Protein AF-A0A520UVV0-F1 (afdb_monomer)

Sequence (336 aa):
MSSDQIQVLRIGLDDTDHPLSGCTTSTFDKLLSLLNTRIPGISINQRGLVRLWPFAVRRTRGNGALCAKVSIPQNCDAEFRRLCREWFKGVLEEVANHPSSTTPASPVLLVSEKNLPEKWYWEAVTGHVELKSRLAEIQAEGCWMLSGEHQWGAIGASAAMSWEPASSSTWELIAWRNRQMIGRPRKITSEAVRMMEVNNPLTFVNRDPTGRGLIAPRTPCPVLYGIRGATTECVEQAHHWMQSRSDVEQSIRWAVHKTNQLSDDHLGVVSHGTVISRPEETKGAHSNLSVIFQGQRLNLVAFCEGGPVNRLLRRLQIGDRVAWLGLIAPDGAVHL

Radius of gyration: 21.77 Å; Cα contacts (8 Å, |Δi|>4): 704; chains: 1; bounding box: 65×48×58 Å

Structure (mmCIF, N/CA/C/O backbone):
data_AF-A0A520UVV0-F1
#
_entry.id   AF-A0A520UVV0-F1
#
loop_
_atom_site.group_PDB
_atom_site.id
_atom_site.type_symbol
_atom_site.label_atom_id
_atom_site.label_alt_id
_atom_site.label_comp_id
_atom_site.label_asym_id
_atom_site.label_entity_id
_atom_site.label_seq_id
_atom_site.pdbx_PDB_ins_code
_atom_site.Cartn_x
_atom_site.Cartn_y
_atom_site.Cartn_z
_atom_site.occupancy
_atom_site.B_iso_or_equiv
_atom_site.auth_seq_id
_atom_site.auth_comp_id
_atom_site.auth_asym_id
_atom_site.auth_atom_id
_atom_site.pdbx_PDB_model_num
ATOM 1 N N . MET A 1 1 ? -39.074 -2.055 18.543 1.00 44.00 1 MET A N 1
ATOM 2 C CA . MET A 1 1 ? -37.598 -2.045 18.506 1.00 44.00 1 MET A CA 1
ATOM 3 C C . MET A 1 1 ? -37.218 -1.323 17.231 1.00 44.00 1 MET A C 1
ATOM 5 O O . MET A 1 1 ? -37.490 -1.850 16.162 1.00 44.00 1 MET A O 1
ATOM 9 N N . SER A 1 2 ? -36.764 -0.074 17.338 1.00 48.81 2 SER A N 1
ATOM 10 C CA . SER A 1 2 ? -36.256 0.664 16.179 1.00 48.81 2 SER A CA 1
ATOM 11 C C . SER A 1 2 ? -35.050 -0.110 15.661 1.00 48.81 2 SER A C 1
ATOM 13 O O . SER A 1 2 ? -34.130 -0.358 16.434 1.00 48.81 2 SER A O 1
ATOM 15 N N . SER A 1 3 ? -35.071 -0.561 14.409 1.00 58.81 3 SER A N 1
ATOM 16 C CA . SER A 1 3 ? -33.834 -0.967 13.751 1.00 58.81 3 SER A CA 1
ATOM 17 C C . SER A 1 3 ? -32.958 0.280 13.713 1.00 58.81 3 SER A C 1
ATOM 19 O O . SER A 1 3 ? -33.305 1.230 13.008 1.00 58.81 3 SER A O 1
ATOM 21 N N . ASP A 1 4 ? -31.899 0.328 14.518 1.00 72.31 4 ASP A N 1
ATOM 22 C CA . ASP A 1 4 ? -30.947 1.432 14.451 1.00 72.31 4 ASP A CA 1
ATOM 23 C C . ASP A 1 4 ? -30.461 1.531 13.002 1.00 72.31 4 ASP A C 1
ATOM 25 O O . ASP A 1 4 ? -29.942 0.564 12.440 1.00 72.31 4 ASP A O 1
ATOM 29 N N . GLN A 1 5 ? -30.727 2.673 12.361 1.00 89.44 5 GLN A N 1
ATOM 30 C CA . GLN A 1 5 ? -30.313 2.905 10.982 1.00 89.44 5 GLN A CA 1
ATOM 31 C C . GLN A 1 5 ? -28.793 2.750 10.906 1.00 89.44 5 GLN A C 1
ATOM 33 O O . GLN A 1 5 ? -28.065 3.322 11.717 1.00 89.44 5 GLN A O 1
ATOM 38 N N . ILE A 1 6 ? -28.315 1.941 9.961 1.00 95.31 6 ILE A N 1
ATOM 39 C CA . ILE A 1 6 ? -26.885 1.721 9.747 1.00 95.31 6 ILE A CA 1
ATOM 40 C C . ILE A 1 6 ? -26.405 2.660 8.648 1.00 95.31 6 ILE A C 1
ATOM 42 O O . ILE A 1 6 ? -27.001 2.725 7.574 1.00 95.31 6 ILE A O 1
ATOM 46 N N . GLN A 1 7 ? -25.293 3.341 8.909 1.00 95.81 7 GLN A N 1
ATOM 47 C CA . GLN A 1 7 ? -24.578 4.144 7.924 1.00 95.81 7 GLN A CA 1
ATOM 48 C C . GLN A 1 7 ? -23.237 3.498 7.568 1.00 95.81 7 GLN A C 1
ATOM 50 O O . GLN A 1 7 ? -22.600 2.855 8.407 1.00 95.81 7 GLN A O 1
ATOM 55 N N . VAL A 1 8 ? -22.801 3.685 6.320 1.00 97.81 8 VAL A N 1
ATOM 56 C CA . VAL A 1 8 ? -21.514 3.187 5.819 1.00 97.81 8 VAL A CA 1
ATOM 57 C C . VAL A 1 8 ? -20.543 4.350 5.682 1.00 97.81 8 VAL A C 1
ATOM 59 O O . VAL A 1 8 ? -20.789 5.288 4.929 1.00 97.81 8 VAL A O 1
ATOM 62 N N . LEU A 1 9 ? -19.412 4.256 6.374 1.00 98.25 9 LEU A N 1
ATOM 63 C CA . LEU A 1 9 ? -18.333 5.230 6.331 1.00 98.25 9 LEU A CA 1
ATOM 64 C C . LEU A 1 9 ? -17.129 4.647 5.592 1.00 98.25 9 LEU A C 1
ATOM 66 O O . LEU A 1 9 ? -16.679 3.533 5.868 1.00 98.25 9 LEU A O 1
ATOM 70 N N . ARG A 1 10 ? -16.571 5.426 4.670 1.00 98.50 10 ARG A N 1
ATOM 71 C CA . ARG A 1 10 ? -15.232 5.216 4.113 1.00 98.50 10 ARG A CA 1
ATOM 72 C C . ARG A 1 10 ? -14.250 5.976 4.982 1.00 98.50 10 ARG A C 1
ATOM 74 O O . ARG A 1 10 ? -14.507 7.127 5.315 1.00 98.50 10 ARG A O 1
ATOM 81 N N . ILE A 1 11 ? -13.144 5.339 5.334 1.00 98.75 11 ILE A N 1
ATOM 82 C CA . ILE A 1 11 ? -12.060 5.923 6.123 1.00 98.75 11 ILE A CA 1
ATOM 83 C C . ILE A 1 11 ? -10.779 5.785 5.309 1.00 98.75 11 ILE A C 1
ATOM 85 O O . ILE A 1 11 ? -10.513 4.697 4.807 1.00 98.75 11 ILE A O 1
ATOM 89 N N . GLY A 1 12 ? -9.995 6.851 5.191 1.00 98.69 12 GLY A N 1
ATOM 90 C CA . GLY A 1 12 ? -8.679 6.863 4.552 1.00 98.69 12 GLY A CA 1
ATOM 91 C C . GLY A 1 12 ? -7.617 7.374 5.515 1.00 98.69 12 GLY A C 1
ATOM 92 O O . GLY A 1 12 ? -7.870 8.333 6.240 1.00 98.69 12 GLY A O 1
ATOM 93 N N . LEU A 1 13 ? -6.440 6.751 5.527 1.00 98.62 13 LEU A N 1
ATOM 94 C CA . LEU A 1 13 ? -5.292 7.178 6.325 1.00 98.62 13 LEU A CA 1
ATOM 95 C C . LEU A 1 13 ? -4.015 7.081 5.495 1.00 98.62 13 LEU A C 1
ATOM 97 O O . LEU A 1 13 ? -3.743 6.037 4.897 1.00 98.62 13 LEU A O 1
ATOM 101 N N . ASP A 1 14 ? -3.205 8.132 5.528 1.00 97.31 14 ASP A N 1
ATOM 102 C CA . ASP A 1 14 ? -1.878 8.112 4.921 1.00 97.31 14 ASP A CA 1
ATOM 103 C C . ASP A 1 14 ? -0.872 9.006 5.659 1.00 97.31 14 ASP A C 1
ATOM 105 O O . ASP A 1 14 ? -1.251 9.802 6.522 1.00 97.31 14 ASP A O 1
ATOM 109 N N . ASP A 1 15 ? 0.404 8.840 5.301 1.00 93.56 15 ASP A N 1
ATOM 110 C CA . ASP A 1 15 ? 1.554 9.658 5.693 1.00 93.56 15 ASP A CA 1
ATOM 111 C C . ASP A 1 15 ? 1.764 9.731 7.215 1.00 93.56 15 ASP A C 1
ATOM 113 O O . ASP A 1 15 ? 2.012 10.783 7.802 1.00 93.56 15 ASP A O 1
ATOM 117 N N . THR A 1 16 ? 1.611 8.579 7.878 1.00 91.25 16 THR A N 1
ATOM 118 C CA . THR A 1 16 ? 1.831 8.444 9.331 1.00 91.25 16 THR A CA 1
ATOM 119 C C . THR A 1 16 ? 3.193 7.855 9.683 1.00 91.25 16 THR A C 1
ATOM 121 O O . THR A 1 16 ? 3.536 7.783 10.861 1.00 91.25 16 THR A O 1
ATOM 124 N N . ASP A 1 17 ? 3.942 7.356 8.700 1.00 85.75 17 ASP A N 1
ATOM 125 C CA . ASP A 1 17 ? 5.185 6.627 8.913 1.00 85.75 17 ASP A CA 1
ATOM 126 C C . ASP A 1 17 ? 6.425 7.437 8.537 1.00 85.75 17 ASP A C 1
ATOM 128 O O . ASP A 1 17 ? 6.375 8.427 7.819 1.00 85.75 17 ASP A O 1
ATOM 132 N N . HIS A 1 18 ? 7.569 7.002 9.051 1.00 84.62 18 HIS A N 1
ATOM 133 C CA . HIS A 1 18 ? 8.874 7.570 8.762 1.00 84.62 18 HIS A CA 1
ATOM 134 C C . HIS A 1 18 ? 9.833 6.446 8.321 1.00 84.62 18 HIS A C 1
ATOM 136 O O . HIS A 1 18 ? 9.745 5.317 8.814 1.00 84.62 18 HIS A O 1
ATOM 142 N N . PRO A 1 19 ? 10.817 6.695 7.433 1.00 77.75 19 PRO A N 1
ATOM 143 C CA . PRO A 1 19 ? 11.723 5.649 6.942 1.00 77.75 19 PRO A CA 1
ATOM 144 C C . PRO A 1 19 ? 12.491 4.857 8.015 1.00 77.75 19 PRO A C 1
ATOM 146 O O . PRO A 1 19 ? 12.996 3.765 7.716 1.00 77.75 19 PRO A O 1
ATOM 149 N N . LEU A 1 20 ? 12.602 5.413 9.227 1.00 77.00 20 LEU A N 1
ATOM 150 C CA . LEU A 1 20 ? 13.280 4.830 10.391 1.00 77.00 20 LEU A CA 1
ATOM 151 C C . LEU A 1 20 ? 12.333 4.429 11.538 1.00 77.00 20 LEU A C 1
ATOM 153 O O . LEU A 1 20 ? 12.783 3.762 12.466 1.00 77.00 20 LEU A O 1
ATOM 157 N N . SER A 1 21 ? 11.052 4.811 11.508 1.00 73.88 21 SER A N 1
ATOM 158 C CA . SER A 1 21 ? 10.111 4.596 12.619 1.00 73.88 21 SER A CA 1
ATOM 159 C C . SER A 1 21 ? 8.651 4.641 12.159 1.00 73.88 21 SER A C 1
ATOM 161 O O . SER A 1 21 ? 8.319 5.308 11.191 1.00 73.88 21 SER A O 1
ATOM 163 N N . GLY A 1 22 ? 7.758 3.952 12.869 1.00 79.69 22 GLY A N 1
ATOM 164 C CA . GLY A 1 22 ? 6.332 3.932 12.524 1.00 79.69 22 GLY A CA 1
ATOM 165 C C . GLY A 1 22 ? 5.984 2.990 11.365 1.00 79.69 22 GLY A C 1
ATOM 166 O O . GLY A 1 22 ? 6.841 2.299 10.804 1.00 79.69 22 GLY A O 1
ATOM 167 N N . CYS A 1 23 ? 4.684 2.880 11.080 1.00 88.19 23 CYS A N 1
ATOM 168 C CA . CYS A 1 23 ? 4.138 2.160 9.927 1.00 88.19 23 CYS A CA 1
ATOM 169 C C . CYS A 1 23 ? 2.638 2.445 9.782 1.00 88.19 23 CYS A C 1
ATOM 171 O O . CYS A 1 23 ? 1.867 2.092 10.677 1.00 88.19 23 CYS A O 1
ATOM 173 N N . THR A 1 24 ? 2.217 2.969 8.629 1.00 91.75 24 THR A N 1
ATOM 174 C CA . THR A 1 24 ? 0.820 3.358 8.380 1.00 91.75 24 THR A CA 1
ATOM 175 C C . THR A 1 24 ? -0.165 2.206 8.522 1.00 91.75 24 THR A C 1
ATOM 177 O O . THR A 1 24 ? -1.234 2.389 9.097 1.00 91.75 24 THR A O 1
ATOM 180 N N . THR A 1 25 ? 0.217 0.983 8.145 1.00 95.00 25 THR A N 1
ATOM 181 C CA . THR A 1 25 ? -0.650 -0.195 8.330 1.00 95.00 25 THR A CA 1
ATOM 182 C C . THR A 1 25 ? -0.884 -0.517 9.808 1.00 95.00 25 THR A C 1
ATOM 184 O O . THR A 1 25 ? -2.007 -0.821 10.203 1.00 95.00 25 THR A O 1
ATOM 187 N N . SER A 1 26 ? 0.148 -0.392 10.653 1.00 94.94 26 SER A N 1
ATOM 188 C CA . SER A 1 26 ? 0.022 -0.632 12.095 1.00 94.94 26 SER A CA 1
ATOM 189 C C . SER A 1 26 ? -0.776 0.473 12.781 1.00 94.94 26 SER A C 1
ATOM 191 O O . SER A 1 26 ? -1.582 0.191 13.669 1.00 94.94 26 SER A O 1
ATOM 193 N N . THR A 1 27 ? -0.563 1.724 12.361 1.00 96.25 27 THR A N 1
ATOM 194 C CA . THR A 1 27 ? -1.314 2.890 12.831 1.00 96.25 27 THR A CA 1
ATOM 195 C C . THR A 1 27 ? -2.797 2.728 12.500 1.00 96.25 27 THR A C 1
ATOM 197 O O . THR A 1 27 ? -3.630 2.786 13.402 1.00 96.25 27 THR A O 1
ATOM 200 N N . PHE A 1 28 ? -3.132 2.393 11.254 1.00 98.06 28 PHE A N 1
ATOM 201 C CA . PHE A 1 28 ? -4.513 2.161 10.833 1.00 98.06 28 PHE A CA 1
ATOM 202 C C . PHE A 1 28 ? -5.177 1.004 11.589 1.00 98.06 28 PHE A C 1
ATOM 204 O O . PHE A 1 28 ? -6.323 1.112 12.023 1.00 98.06 28 PHE A O 1
ATOM 211 N N . ASP A 1 29 ? -4.436 -0.078 11.837 1.00 97.94 29 ASP A N 1
ATOM 212 C CA . ASP A 1 29 ? -4.928 -1.199 12.635 1.00 97.94 29 ASP A CA 1
ATOM 213 C C . ASP A 1 29 ? -5.250 -0.807 14.086 1.00 97.94 29 ASP A C 1
ATOM 215 O O . ASP A 1 29 ? -6.251 -1.272 14.634 1.00 97.94 29 ASP A O 1
ATOM 219 N N . LYS A 1 30 ? -4.460 0.091 14.702 1.00 97.44 30 LYS A N 1
ATOM 220 C CA . LYS A 1 30 ? -4.767 0.635 16.040 1.00 97.44 30 LYS A CA 1
ATOM 221 C C . LYS A 1 30 ? -6.100 1.399 16.030 1.00 97.44 30 LYS A C 1
ATOM 223 O O . LYS A 1 30 ? -6.885 1.215 16.957 1.00 97.44 30 LYS A O 1
ATOM 228 N N . LEU A 1 31 ? -6.362 2.221 15.004 1.00 98.56 31 LEU A N 1
ATOM 229 C CA . LEU A 1 31 ? -7.633 2.945 14.863 1.00 98.56 31 LEU A CA 1
ATOM 230 C C . LEU A 1 31 ? -8.805 1.974 14.739 1.00 98.56 31 LEU A C 1
ATOM 232 O O . LEU A 1 31 ? -9.757 2.049 15.510 1.00 98.56 31 LEU A O 1
ATOM 236 N N . LEU A 1 32 ? -8.734 1.045 13.786 1.00 98.56 32 LEU A N 1
ATOM 237 C CA . LEU A 1 32 ? -9.832 0.116 13.534 1.00 98.56 32 LEU A CA 1
ATOM 238 C C . LEU A 1 32 ? -10.094 -0.799 14.735 1.00 98.56 32 LEU A C 1
ATOM 240 O O . LEU A 1 32 ? -11.250 -1.038 15.070 1.00 98.56 32 LEU A O 1
ATOM 244 N N . SER A 1 33 ? -9.046 -1.236 15.440 1.00 97.94 33 SER A N 1
ATOM 245 C CA . SER A 1 33 ? -9.186 -2.003 16.686 1.00 97.94 33 SER A CA 1
ATOM 246 C C . SER A 1 33 ? -9.861 -1.190 17.796 1.00 97.94 33 SER A C 1
ATOM 248 O O . SER A 1 33 ? -10.727 -1.710 18.502 1.00 97.94 33 SER A O 1
ATOM 250 N N . LEU A 1 34 ? -9.492 0.090 17.946 1.00 98.44 34 LEU A N 1
ATOM 251 C CA . LEU A 1 34 ? -10.123 1.005 18.901 1.00 98.44 34 LEU A CA 1
ATOM 252 C C . LEU A 1 34 ? -11.615 1.160 18.601 1.00 98.44 34 LEU A C 1
ATOM 254 O O . LEU A 1 34 ? -12.435 0.972 19.497 1.00 98.44 34 LEU A O 1
ATOM 258 N N . LEU A 1 3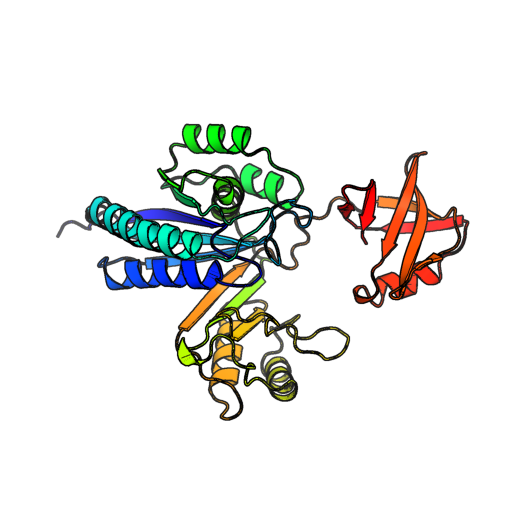5 ? -11.963 1.465 17.349 1.00 98.44 35 LEU A N 1
ATOM 259 C CA . LEU A 1 35 ? -13.351 1.635 16.924 1.00 98.44 35 LEU A CA 1
ATOM 260 C C . LEU A 1 35 ? -14.151 0.344 17.135 1.00 98.44 35 LEU A C 1
ATOM 262 O O . LEU A 1 35 ? -15.207 0.392 17.757 1.00 98.44 35 LEU A O 1
ATOM 266 N N . ASN A 1 36 ? -13.603 -0.808 16.728 1.00 97.75 36 ASN A N 1
ATOM 267 C CA . ASN A 1 36 ? -14.231 -2.121 16.906 1.00 97.75 36 ASN A CA 1
ATOM 268 C C . ASN A 1 36 ? -14.511 -2.468 18.374 1.00 97.75 36 ASN A C 1
ATOM 270 O O . ASN A 1 36 ? -15.505 -3.109 18.691 1.00 97.75 36 ASN A O 1
ATOM 274 N N . THR A 1 37 ? -13.635 -2.033 19.280 1.00 97.75 37 THR A N 1
ATOM 275 C CA . THR A 1 37 ? -13.785 -2.287 20.720 1.00 97.75 37 THR A CA 1
ATOM 276 C C . THR A 1 37 ? -14.788 -1.338 21.377 1.00 97.75 37 THR A C 1
ATOM 278 O O . THR A 1 37 ? -15.419 -1.695 22.369 1.00 97.75 37 THR A O 1
ATOM 281 N N . ARG A 1 38 ? -14.892 -0.098 20.887 1.00 98.06 38 ARG A N 1
ATOM 282 C CA . ARG A 1 38 ? -15.586 0.993 21.589 1.00 98.06 38 ARG A CA 1
ATOM 283 C C . ARG A 1 38 ? -16.949 1.350 21.012 1.00 98.06 38 ARG A C 1
ATOM 285 O O . ARG A 1 38 ? -17.729 1.967 21.729 1.00 98.06 38 ARG A O 1
ATOM 292 N N . ILE A 1 39 ? -17.235 0.975 19.769 1.00 97.25 39 ILE A N 1
ATOM 293 C CA . ILE A 1 39 ? -18.505 1.265 19.101 1.00 97.25 39 ILE A CA 1
ATOM 294 C C . ILE A 1 39 ? -19.316 -0.028 19.002 1.00 97.25 39 ILE A C 1
ATOM 296 O O . ILE A 1 39 ? -18.972 -0.900 18.205 1.00 97.25 39 ILE A O 1
ATOM 300 N N . PRO A 1 40 ? -20.400 -0.184 19.778 1.00 95.50 40 PRO A N 1
ATOM 301 C CA . PRO A 1 40 ? -21.289 -1.329 19.638 1.00 95.50 40 PRO A CA 1
ATOM 302 C C . PRO A 1 40 ? -21.879 -1.403 18.224 1.00 95.50 40 PRO A C 1
ATOM 304 O O . PRO A 1 40 ? -22.303 -0.393 17.669 1.00 95.50 40 PRO A O 1
ATOM 307 N N . GLY A 1 41 ? -21.916 -2.601 17.639 1.00 95.25 41 GLY A N 1
ATOM 308 C CA . GLY A 1 41 ? -22.529 -2.827 16.325 1.00 95.25 41 GLY A CA 1
ATOM 309 C C . GLY A 1 41 ? -21.713 -2.340 15.123 1.00 95.25 41 GLY A C 1
ATOM 310 O O . GLY A 1 41 ? -22.212 -2.409 14.002 1.00 95.25 41 GLY A O 1
ATOM 311 N N . ILE A 1 42 ? -20.473 -1.872 15.317 1.00 97.56 42 ILE A N 1
ATOM 312 C CA . ILE A 1 42 ? -19.573 -1.605 14.192 1.00 97.56 42 ILE A CA 1
ATOM 313 C C . ILE A 1 42 ? -19.202 -2.899 13.462 1.00 97.56 42 ILE A C 1
ATOM 315 O O . ILE A 1 42 ? -18.941 -3.933 14.074 1.00 97.56 42 ILE A O 1
ATOM 319 N N . SER A 1 43 ? -19.124 -2.816 12.139 1.00 97.94 43 SER A N 1
ATOM 320 C CA . SER A 1 43 ? -18.552 -3.851 11.285 1.00 97.94 43 SER A CA 1
ATOM 321 C C . SER A 1 43 ? -17.476 -3.241 10.395 1.00 97.94 43 SER A C 1
ATOM 323 O O . SER A 1 43 ? -17.663 -2.156 9.847 1.00 97.94 43 SER A O 1
ATOM 325 N N . ILE A 1 44 ? -16.340 -3.925 10.252 1.00 97.75 44 ILE A N 1
ATOM 326 C CA . ILE A 1 44 ? -15.302 -3.569 9.280 1.00 97.75 44 ILE A CA 1
ATOM 327 C C . ILE A 1 44 ? -15.557 -4.408 8.031 1.00 97.75 44 ILE A C 1
ATOM 329 O O . ILE A 1 44 ? -15.147 -5.562 7.949 1.00 97.75 44 ILE A O 1
ATOM 333 N N . ASN A 1 45 ? -16.256 -3.825 7.063 1.00 96.50 45 ASN A N 1
ATOM 334 C CA . ASN A 1 45 ? -16.700 -4.511 5.853 1.00 96.50 45 ASN A CA 1
ATOM 335 C C . ASN A 1 45 ? -15.546 -4.773 4.874 1.00 96.50 45 ASN A C 1
ATOM 337 O O . ASN A 1 45 ? -15.568 -5.754 4.139 1.00 96.50 45 ASN A O 1
ATOM 341 N N . GLN A 1 46 ? -14.561 -3.871 4.818 1.00 96.56 46 GLN A N 1
ATOM 342 C CA . GLN A 1 46 ? -13.419 -3.981 3.910 1.00 96.56 46 GLN A CA 1
ATOM 343 C C . GLN A 1 46 ? -12.214 -3.223 4.462 1.00 96.56 46 GLN A C 1
ATOM 345 O O . GLN A 1 46 ? -12.369 -2.148 5.040 1.00 96.56 46 GLN A O 1
ATOM 350 N N . ARG A 1 47 ? -11.013 -3.743 4.193 1.00 98.31 47 ARG A N 1
ATOM 351 C CA . ARG A 1 47 ? -9.729 -3.044 4.332 1.00 98.31 47 ARG A CA 1
ATOM 352 C C . ARG A 1 47 ? -9.019 -2.980 2.985 1.00 98.31 47 ARG A C 1
ATOM 354 O O . ARG A 1 47 ? -8.992 -3.977 2.265 1.00 98.31 47 ARG A O 1
ATOM 361 N N . GLY A 1 48 ? -8.417 -1.838 2.679 1.00 98.19 48 GLY A N 1
ATOM 362 C CA . GLY A 1 48 ? -7.615 -1.614 1.484 1.00 98.19 48 GLY A CA 1
ATOM 363 C C . GLY A 1 48 ? -6.200 -1.151 1.819 1.00 98.19 48 GLY A C 1
ATOM 364 O O . GLY A 1 48 ? -6.007 -0.349 2.734 1.00 98.19 48 GLY A O 1
ATOM 365 N N . LEU A 1 49 ? -5.222 -1.659 1.073 1.00 98.00 49 LEU A N 1
ATOM 366 C CA . LEU A 1 49 ? -3.853 -1.146 1.023 1.00 98.00 49 LEU A CA 1
ATOM 367 C C . LEU A 1 49 ? -3.553 -0.772 -0.428 1.00 98.00 49 LEU A C 1
ATOM 369 O O . LEU A 1 49 ? -3.420 -1.646 -1.283 1.00 98.00 49 LEU A O 1
ATOM 373 N N . VAL A 1 50 ? -3.445 0.525 -0.687 1.00 97.94 50 VAL A N 1
ATOM 374 C CA . VAL A 1 50 ? -3.374 1.085 -2.037 1.00 97.94 50 VAL A CA 1
ATOM 375 C C . VAL A 1 50 ? -1.994 1.676 -2.268 1.00 97.94 50 VAL A C 1
ATOM 377 O O . VAL A 1 50 ? -1.569 2.587 -1.560 1.00 97.94 50 VAL A O 1
ATOM 380 N N . ARG A 1 51 ? -1.274 1.134 -3.248 1.00 96.38 51 ARG A N 1
ATOM 381 C CA . ARG A 1 51 ? 0.014 1.641 -3.721 1.00 96.38 51 ARG A CA 1
ATOM 382 C C . ARG A 1 51 ? -0.223 2.761 -4.722 1.00 96.38 51 ARG A C 1
ATOM 384 O O . ARG A 1 51 ? -1.010 2.601 -5.647 1.00 96.38 51 ARG A O 1
ATOM 391 N N . LEU A 1 52 ? 0.468 3.872 -4.529 1.00 96.00 52 LEU A N 1
ATOM 392 C CA . LEU A 1 52 ? 0.376 5.051 -5.378 1.00 96.00 52 LEU A CA 1
ATOM 393 C C . LEU A 1 52 ? 1.593 5.179 -6.293 1.00 96.00 52 LEU A C 1
ATOM 395 O O . LEU A 1 52 ? 2.504 4.346 -6.257 1.00 96.00 52 LEU A O 1
ATOM 399 N N . TRP A 1 53 ? 1.615 6.243 -7.096 1.00 94.56 53 TRP A N 1
ATOM 400 C CA . TRP A 1 53 ? 2.625 6.477 -8.115 1.00 94.56 53 TRP A CA 1
ATOM 401 C C . TRP A 1 53 ? 4.032 6.356 -7.530 1.00 94.56 53 TRP A C 1
ATOM 403 O O . TRP A 1 53 ? 4.388 7.091 -6.599 1.00 94.56 53 TRP A O 1
ATOM 413 N N . PRO A 1 54 ? 4.865 5.428 -8.027 1.00 89.88 54 PRO A N 1
ATOM 414 C CA . PRO A 1 54 ? 6.090 5.091 -7.335 1.00 89.88 54 PRO A CA 1
ATOM 415 C C . PRO A 1 54 ? 7.059 6.263 -7.305 1.00 89.88 54 PRO A C 1
ATOM 417 O O . PRO A 1 54 ? 7.819 6.327 -6.354 1.00 89.88 54 PRO A O 1
ATOM 420 N N . PHE A 1 55 ? 7.024 7.218 -8.241 1.00 90.56 55 PHE A N 1
ATOM 421 C CA . PHE A 1 55 ? 7.939 8.371 -8.284 1.00 90.56 55 PHE A CA 1
ATOM 422 C C . PHE A 1 55 ? 7.534 9.575 -7.423 1.00 90.56 55 PHE A C 1
ATOM 424 O O . PHE A 1 55 ? 8.179 10.620 -7.508 1.00 90.56 55 PHE A O 1
ATOM 431 N N . ALA A 1 56 ? 6.523 9.449 -6.561 1.00 87.25 56 ALA A N 1
ATOM 432 C CA . ALA A 1 56 ? 6.146 10.532 -5.659 1.00 87.25 56 ALA A CA 1
ATOM 433 C C . ALA A 1 56 ? 7.338 11.018 -4.805 1.00 87.25 56 ALA A C 1
ATOM 435 O O . ALA A 1 56 ? 8.027 10.232 -4.153 1.00 87.25 56 ALA A O 1
ATOM 436 N N . VAL A 1 57 ? 7.556 12.338 -4.788 1.00 81.50 57 VAL A N 1
ATOM 437 C CA . VAL A 1 57 ? 8.720 12.985 -4.150 1.00 81.50 57 VAL A CA 1
ATOM 438 C C . VAL A 1 57 ? 8.760 12.743 -2.639 1.00 81.50 57 VAL A C 1
ATOM 440 O O . VAL A 1 57 ? 9.823 12.500 -2.076 1.00 81.50 57 VAL A O 1
ATOM 443 N N . ARG A 1 58 ? 7.595 12.785 -1.983 1.00 82.94 58 ARG A N 1
ATOM 444 C CA . ARG A 1 58 ? 7.445 12.636 -0.525 1.00 82.94 58 ARG A CA 1
ATOM 445 C C . ARG A 1 58 ? 7.143 11.198 -0.088 1.00 82.94 58 ARG A C 1
ATOM 447 O O . ARG A 1 58 ? 6.637 10.991 1.006 1.00 82.94 58 ARG A O 1
ATOM 454 N N . ARG A 1 59 ? 7.404 10.201 -0.940 1.00 76.94 59 ARG A N 1
ATOM 455 C CA . ARG A 1 59 ? 7.070 8.806 -0.629 1.00 76.94 59 ARG A CA 1
ATOM 456 C C . ARG A 1 59 ? 7.853 8.297 0.583 1.00 76.94 59 ARG A C 1
ATOM 458 O O . ARG A 1 59 ? 9.081 8.402 0.635 1.00 76.94 59 ARG A O 1
ATOM 465 N N . THR A 1 60 ? 7.167 7.614 1.491 1.00 69.56 60 THR A N 1
ATOM 466 C CA . THR A 1 60 ? 7.815 6.631 2.364 1.00 69.56 60 THR A CA 1
ATOM 467 C C . THR A 1 60 ? 8.040 5.326 1.586 1.00 69.56 60 THR A C 1
ATOM 469 O O . THR A 1 60 ? 7.796 5.236 0.374 1.00 69.56 60 THR A O 1
ATOM 472 N N . ARG A 1 61 ? 8.592 4.286 2.225 1.00 68.25 61 ARG A N 1
ATOM 473 C CA . ARG A 1 61 ? 8.927 3.044 1.507 1.00 68.25 61 ARG A CA 1
ATOM 474 C C . ARG A 1 61 ? 7.665 2.387 0.942 1.00 68.25 61 ARG A C 1
ATOM 476 O O . ARG A 1 61 ? 6.856 1.827 1.675 1.00 68.25 61 ARG A O 1
ATOM 483 N N . GLY A 1 62 ? 7.566 2.388 -0.385 1.00 73.75 62 GLY A N 1
ATOM 484 C CA . GLY A 1 62 ? 6.490 1.744 -1.132 1.00 73.75 62 GLY A CA 1
ATOM 485 C C . GLY A 1 62 ? 5.225 2.586 -1.319 1.00 73.75 62 GLY A C 1
ATOM 486 O O . GLY A 1 62 ? 4.242 2.004 -1.758 1.00 73.75 62 GLY A O 1
ATOM 487 N N . ASN A 1 63 ? 5.238 3.886 -0.989 1.00 89.94 63 ASN A N 1
ATOM 488 C CA . ASN A 1 63 ? 4.173 4.862 -1.287 1.00 89.94 63 ASN A CA 1
ATOM 489 C C . ASN A 1 63 ? 2.739 4.304 -1.151 1.00 89.94 63 ASN A C 1
ATOM 491 O O . ASN A 1 63 ? 2.034 4.147 -2.147 1.00 89.94 63 ASN A O 1
ATOM 495 N N . GLY A 1 64 ? 2.366 3.860 0.052 1.00 93.75 64 GLY A N 1
ATOM 496 C CA . GLY A 1 64 ? 1.121 3.126 0.273 1.00 93.75 64 GLY A CA 1
ATOM 497 C C . GLY A 1 64 ? 0.203 3.810 1.276 1.00 93.75 64 GLY A C 1
ATOM 498 O O . GLY A 1 64 ? 0.631 4.056 2.400 1.00 93.75 64 GLY A O 1
ATOM 499 N N . ALA A 1 65 ? -1.057 3.993 0.892 1.00 97.31 65 ALA A N 1
ATOM 500 C CA . ALA A 1 65 ? -2.126 4.538 1.718 1.00 97.31 65 ALA A CA 1
ATOM 501 C C . ALA A 1 65 ? -3.153 3.457 2.090 1.00 97.31 65 ALA A C 1
ATOM 503 O O . ALA A 1 65 ? -3.237 2.399 1.457 1.00 97.31 65 ALA A O 1
ATOM 504 N N . LEU A 1 66 ? -3.921 3.698 3.151 1.00 98.44 66 LEU A N 1
ATOM 505 C CA . LEU A 1 66 ? -4.834 2.718 3.736 1.00 98.44 66 LEU A CA 1
ATOM 506 C C . LEU A 1 66 ? -6.269 3.221 3.663 1.00 98.44 66 LEU A C 1
ATOM 508 O O . LEU A 1 66 ? -6.528 4.406 3.873 1.00 98.44 66 LEU A O 1
ATOM 512 N N . CYS A 1 67 ? -7.211 2.308 3.437 1.00 98.62 67 CYS A N 1
ATOM 513 C CA . CYS A 1 67 ? -8.629 2.614 3.558 1.00 98.62 67 CYS A CA 1
ATOM 514 C C . CYS A 1 67 ? -9.429 1.500 4.233 1.00 98.62 67 CYS A C 1
ATOM 516 O O . CYS A 1 67 ? -9.000 0.347 4.312 1.00 98.62 67 CYS A O 1
ATOM 518 N N . ALA 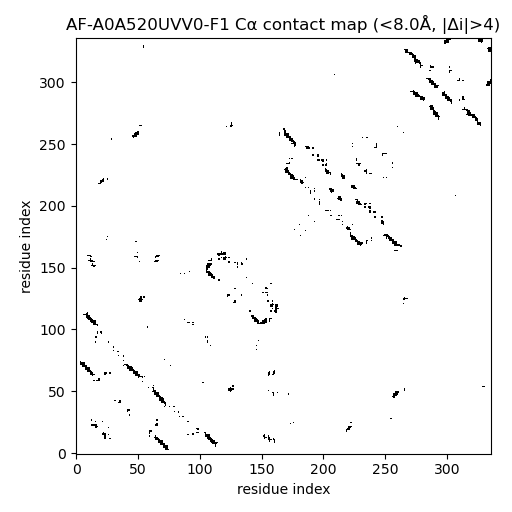A 1 68 ? -10.615 1.845 4.723 1.00 98.62 68 ALA A N 1
ATOM 519 C CA . ALA A 1 68 ? -11.604 0.886 5.185 1.00 98.62 68 ALA A CA 1
ATOM 520 C C . ALA A 1 68 ? -13.021 1.345 4.842 1.00 98.62 68 ALA A C 1
ATOM 522 O O . ALA A 1 68 ? -13.305 2.543 4.834 1.00 98.62 68 ALA A O 1
ATOM 523 N N . LYS A 1 69 ? -13.912 0.380 4.603 1.00 98.38 69 LYS A N 1
ATOM 524 C CA . LYS A 1 69 ? -15.366 0.586 4.600 1.00 98.38 69 LYS A CA 1
ATOM 525 C C . LYS A 1 69 ? -15.888 0.003 5.912 1.00 98.38 69 LYS A C 1
ATOM 527 O O . LYS A 1 69 ? -15.651 -1.175 6.176 1.00 98.38 69 LYS A O 1
ATOM 532 N N . VAL A 1 70 ? -16.538 0.819 6.736 1.00 98.31 70 VAL A N 1
ATOM 533 C CA . VAL A 1 70 ? -17.105 0.400 8.024 1.00 98.31 70 VAL A CA 1
ATOM 534 C C . VAL A 1 70 ? -18.591 0.720 8.082 1.00 98.31 70 VAL A C 1
ATOM 536 O O . VAL A 1 70 ? -19.023 1.752 7.578 1.00 98.31 70 VAL A O 1
ATOM 539 N N . SER A 1 71 ? -19.368 -0.153 8.707 1.00 98.25 71 SER A N 1
ATOM 540 C CA . SER A 1 71 ? -20.786 0.066 8.987 1.00 98.25 71 SER A CA 1
ATOM 541 C C . SER A 1 71 ? -20.946 0.369 10.465 1.00 98.25 71 SER A C 1
ATOM 543 O O . SER A 1 71 ? -20.427 -0.390 11.280 1.00 98.25 71 SER A O 1
ATOM 545 N N . ILE A 1 72 ? -21.638 1.451 10.819 1.00 97.44 72 ILE A N 1
ATOM 546 C CA . ILE A 1 72 ? -21.936 1.793 12.216 1.00 97.44 72 ILE A CA 1
ATOM 547 C C . ILE A 1 72 ? -23.416 2.142 12.392 1.00 97.44 72 ILE A C 1
ATOM 549 O O . ILE A 1 72 ? -24.018 2.695 11.466 1.00 97.44 72 ILE A O 1
ATOM 553 N N . PRO A 1 73 ? -24.003 1.886 13.573 1.00 96.69 73 PRO A N 1
ATOM 554 C CA . PRO A 1 73 ? -25.274 2.491 13.950 1.00 96.69 73 PRO A CA 1
ATOM 555 C C . PRO A 1 73 ? -25.187 4.023 13.878 1.00 96.69 73 PRO A C 1
ATOM 557 O O . PRO A 1 73 ? -24.210 4.625 14.327 1.00 96.69 73 PRO A O 1
ATOM 560 N N . GLN A 1 74 ? -26.193 4.677 13.302 1.00 93.62 74 GLN A N 1
ATOM 561 C CA . GLN A 1 74 ? -26.179 6.122 13.054 1.00 93.62 74 GLN A CA 1
ATOM 562 C C . GLN A 1 74 ? -26.135 6.945 14.353 1.00 93.62 74 GLN A C 1
ATOM 564 O O . GLN A 1 74 ? -25.510 8.003 14.404 1.00 93.62 74 GLN A O 1
ATOM 569 N N . ASN A 1 75 ? -26.709 6.426 15.442 1.00 94.94 75 ASN A N 1
ATOM 570 C CA . ASN A 1 75 ? -26.598 7.008 16.784 1.00 94.94 75 ASN A CA 1
ATOM 571 C C . ASN A 1 75 ? -25.162 6.983 17.352 1.00 94.94 75 ASN A C 1
ATOM 573 O O . ASN A 1 75 ? -24.885 7.684 18.325 1.00 94.94 75 ASN A O 1
ATOM 577 N N . CYS A 1 76 ? -24.237 6.232 16.747 1.00 96.81 76 CYS A N 1
ATOM 578 C CA . CYS A 1 76 ? -22.829 6.200 17.131 1.00 96.81 76 CYS A CA 1
ATOM 579 C C . CYS A 1 76 ? -21.950 7.224 16.388 1.00 96.81 76 CYS A C 1
ATOM 581 O O . CYS A 1 76 ? -20.758 7.281 16.685 1.00 96.81 76 CYS A O 1
ATOM 583 N N . ASP A 1 77 ? -22.476 8.048 15.466 1.00 95.88 77 ASP A N 1
ATOM 584 C CA . ASP A 1 77 ? -21.666 9.011 14.688 1.00 95.88 77 ASP A CA 1
ATOM 585 C C . ASP A 1 77 ? -20.847 9.964 15.578 1.00 95.88 77 ASP A C 1
ATOM 587 O O . ASP A 1 77 ? -19.641 10.142 15.390 1.00 95.88 77 ASP A O 1
ATOM 591 N N . ALA A 1 78 ? -21.478 10.535 16.607 1.00 97.31 78 ALA A N 1
ATOM 592 C CA . ALA A 1 78 ? -20.810 11.463 17.516 1.00 97.31 78 ALA A CA 1
ATOM 593 C C . ALA A 1 78 ? -19.647 10.795 18.272 1.00 97.31 78 ALA A C 1
ATOM 595 O O . ALA A 1 78 ? -18.565 11.380 18.397 1.00 97.31 78 ALA A O 1
ATOM 596 N N . GLU A 1 79 ? -19.855 9.558 18.731 1.00 98.12 79 GLU A N 1
ATOM 597 C CA . GLU A 1 79 ? -18.843 8.759 19.426 1.00 98.12 79 GLU A CA 1
ATOM 598 C C . GLU A 1 79 ? -17.715 8.340 18.475 1.00 98.12 79 GLU A C 1
ATOM 600 O O . GLU A 1 79 ? -16.541 8.492 18.813 1.00 98.12 79 GLU A O 1
ATOM 605 N N . PHE A 1 80 ? -18.048 7.917 17.251 1.00 98.50 80 PHE A N 1
ATOM 606 C CA . PHE A 1 80 ? -17.081 7.641 16.187 1.00 98.50 80 PHE A CA 1
ATOM 607 C C . PHE A 1 80 ? -16.165 8.844 15.949 1.00 98.50 80 PHE A C 1
ATOM 609 O O . PHE A 1 80 ? -14.939 8.731 16.030 1.00 98.50 80 PHE A O 1
ATOM 616 N N . ARG A 1 81 ? -16.748 10.030 15.737 1.00 98.38 81 ARG A N 1
ATOM 617 C CA . ARG A 1 81 ? -15.980 11.256 15.496 1.00 98.38 81 ARG A CA 1
ATOM 618 C C . ARG A 1 81 ? -15.129 11.650 16.704 1.00 98.38 81 ARG A C 1
ATOM 620 O O . ARG A 1 81 ? -14.013 12.141 16.527 1.00 98.38 81 ARG A O 1
ATOM 627 N N . ARG A 1 82 ? -15.627 11.448 17.928 1.00 98.62 82 ARG A N 1
ATOM 628 C CA . ARG A 1 82 ? -14.871 11.701 19.166 1.00 98.62 82 ARG A CA 1
ATOM 629 C C . ARG A 1 82 ? -13.646 10.788 19.258 1.00 98.62 82 ARG A C 1
ATOM 631 O O . ARG A 1 82 ? -12.538 11.299 19.413 1.00 98.62 82 ARG A O 1
ATOM 638 N N . LEU A 1 83 ? -13.831 9.479 19.081 1.00 98.75 83 LEU A N 1
ATOM 639 C CA . LEU A 1 83 ? -12.755 8.484 19.110 1.00 98.75 83 LEU A CA 1
ATOM 640 C C . LEU A 1 83 ? -11.705 8.747 18.026 1.00 98.75 83 LEU A C 1
ATOM 642 O O . LEU A 1 83 ? -10.512 8.718 18.320 1.00 98.75 83 LEU A O 1
ATOM 646 N N . CYS A 1 84 ? -12.128 9.066 16.798 1.00 98.75 84 CYS A N 1
ATOM 647 C CA . CYS A 1 84 ? -11.212 9.436 15.719 1.00 98.75 84 CYS A CA 1
ATOM 648 C C . CYS A 1 84 ? -10.376 10.673 16.072 1.00 98.75 84 CYS A C 1
ATOM 650 O O . CYS A 1 84 ? -9.167 10.647 15.863 1.00 98.75 84 CYS A O 1
ATOM 652 N N . ARG A 1 85 ? -10.974 11.733 16.642 1.00 98.75 85 ARG A N 1
ATOM 653 C CA . ARG A 1 85 ? -10.232 12.938 17.067 1.00 98.75 85 ARG A CA 1
ATOM 654 C C . ARG A 1 85 ? -9.208 12.646 18.157 1.00 98.75 85 ARG A C 1
ATOM 656 O O . ARG A 1 85 ? -8.064 13.075 18.043 1.00 98.75 85 ARG A O 1
ATOM 663 N N . GLU A 1 86 ? -9.612 11.925 19.200 1.00 98.50 86 GLU A N 1
ATOM 664 C CA . GLU A 1 86 ? -8.731 11.570 20.319 1.00 98.50 86 GLU A CA 1
ATOM 665 C C . GLU A 1 86 ? -7.565 10.698 19.860 1.00 98.50 86 GLU A C 1
AT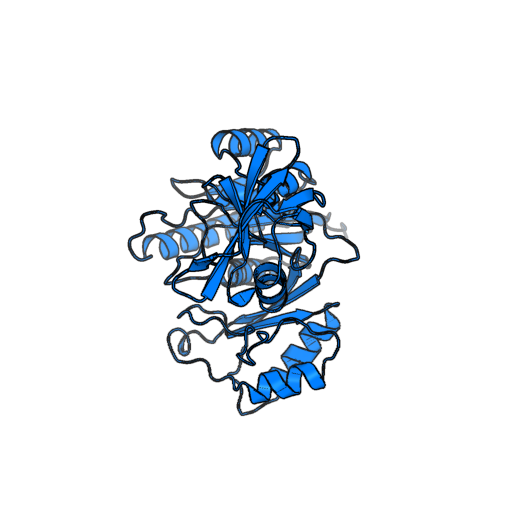OM 667 O O . GLU A 1 86 ? -6.409 10.984 20.169 1.00 98.50 86 GLU A O 1
ATOM 672 N N . TRP A 1 87 ? -7.861 9.672 19.064 1.00 98.62 87 TRP A N 1
ATOM 673 C CA . TRP A 1 87 ? -6.844 8.805 18.488 1.00 98.62 87 TRP A CA 1
ATOM 674 C C . TRP A 1 87 ? -5.887 9.578 17.575 1.00 98.62 87 TRP A C 1
ATOM 676 O O . TRP A 1 87 ? -4.671 9.428 17.689 1.00 98.62 87 TRP A O 1
ATOM 686 N N . PHE A 1 88 ? -6.420 10.441 16.706 1.00 98.44 88 PHE A N 1
ATOM 687 C CA . PHE A 1 88 ? -5.615 11.195 15.751 1.00 98.44 88 PHE A CA 1
ATOM 688 C C . PHE A 1 88 ? -4.692 12.208 16.437 1.00 98.44 88 PHE A C 1
ATOM 690 O O . PHE A 1 88 ? -3.561 12.398 15.996 1.00 98.44 88 PHE A O 1
ATOM 697 N N . LYS A 1 89 ? -5.110 12.793 17.567 1.00 98.00 89 LYS A N 1
ATOM 698 C CA . LYS A 1 89 ? -4.219 13.609 18.403 1.00 98.00 89 LYS A CA 1
ATOM 699 C C . LYS A 1 89 ? -2.990 12.810 18.859 1.00 98.00 89 LYS A C 1
ATOM 701 O O . LYS A 1 89 ? -1.873 13.301 18.733 1.00 98.00 89 LYS A O 1
ATOM 706 N N . GLY A 1 90 ? -3.180 11.565 19.298 1.00 97.38 90 GLY A N 1
ATOM 707 C CA . GLY A 1 90 ? -2.072 10.671 19.650 1.00 97.38 90 GLY A CA 1
ATOM 708 C C . GLY A 1 90 ? -1.163 10.328 18.461 1.00 97.38 90 GLY A C 1
ATOM 709 O O . GLY A 1 90 ? 0.045 10.193 18.632 1.00 97.38 90 GLY A O 1
ATOM 710 N N . VAL A 1 91 ? -1.711 10.240 17.242 1.00 96.81 91 VAL A N 1
ATOM 711 C CA . VAL A 1 91 ? -0.907 10.067 16.016 1.00 96.81 91 VAL A CA 1
ATOM 712 C C . VAL A 1 91 ? -0.036 11.293 15.750 1.00 96.81 91 VAL A C 1
ATOM 714 O O . VAL A 1 91 ? 1.138 11.134 15.428 1.00 96.81 91 VAL A O 1
ATOM 717 N N . LEU A 1 92 ? -0.575 12.505 15.913 1.00 96.25 92 LEU A N 1
ATOM 718 C CA . LEU A 1 92 ? 0.204 13.739 15.769 1.00 96.25 92 LEU A CA 1
ATOM 719 C C . LEU A 1 92 ? 1.335 13.817 16.803 1.00 96.25 92 LEU A C 1
ATOM 721 O O . LEU A 1 92 ? 2.445 14.208 16.456 1.00 96.25 92 LEU A O 1
ATOM 725 N N . GLU A 1 93 ? 1.083 13.393 18.042 1.00 95.12 93 GLU A N 1
ATOM 726 C CA . GLU A 1 93 ? 2.110 13.291 19.086 1.00 95.12 93 GLU A CA 1
ATOM 727 C C . GLU A 1 93 ? 3.187 12.243 18.738 1.00 95.12 93 GLU A C 1
ATOM 729 O O . GLU A 1 93 ? 4.376 12.501 18.920 1.00 95.12 93 GLU A O 1
ATOM 734 N N . GLU A 1 94 ? 2.813 11.076 18.199 1.00 92.31 94 GLU A N 1
ATOM 735 C CA . GLU A 1 94 ? 3.766 10.046 17.743 1.00 92.31 94 GLU A CA 1
ATOM 736 C C . GLU A 1 94 ? 4.638 10.573 16.588 1.00 92.31 94 GLU A C 1
ATOM 738 O O . GLU A 1 94 ? 5.864 10.461 16.637 1.00 92.31 94 GLU A O 1
ATOM 743 N N . VAL A 1 95 ? 4.019 11.221 15.596 1.00 92.12 95 VAL A N 1
ATOM 744 C CA . VAL A 1 95 ? 4.703 11.794 14.427 1.00 92.12 95 VAL A CA 1
ATOM 745 C C . VAL A 1 95 ? 5.618 12.960 14.805 1.00 92.12 95 VAL A C 1
ATOM 747 O O . VAL A 1 95 ? 6.713 13.067 14.258 1.00 92.12 95 VAL A O 1
ATOM 750 N N . ALA A 1 96 ? 5.234 13.801 15.769 1.00 91.25 96 ALA A N 1
ATOM 751 C CA . ALA A 1 96 ? 6.085 14.885 16.265 1.00 91.25 96 ALA A CA 1
ATOM 752 C C . ALA A 1 96 ? 7.391 14.379 16.907 1.00 91.25 96 ALA A C 1
ATOM 754 O O . ALA A 1 96 ? 8.382 15.103 16.944 1.00 91.25 96 ALA A O 1
ATOM 755 N N . ASN A 1 97 ? 7.407 13.128 17.379 1.00 90.62 97 ASN A N 1
ATOM 756 C CA . ASN A 1 97 ? 8.586 12.469 17.943 1.00 90.62 97 ASN A CA 1
ATOM 757 C C . ASN A 1 97 ? 9.409 11.690 16.900 1.00 90.62 97 ASN A C 1
ATOM 759 O O . ASN A 1 97 ? 10.360 10.988 17.261 1.00 90.62 97 ASN A O 1
ATOM 763 N N . HIS A 1 98 ? 9.057 11.764 15.614 1.00 89.31 98 HIS A N 1
ATOM 764 C CA . HIS A 1 98 ? 9.858 11.150 14.563 1.00 89.31 98 HIS A CA 1
ATOM 765 C C . HIS A 1 98 ? 11.228 11.830 14.416 1.00 89.31 98 HIS A C 1
ATOM 767 O O . HIS A 1 98 ? 11.384 13.014 14.720 1.00 89.31 98 HIS A O 1
ATOM 773 N N . PRO A 1 99 ? 12.241 11.098 13.914 1.00 86.88 99 PRO A N 1
ATOM 774 C CA . PRO A 1 99 ? 13.513 11.704 13.547 1.00 86.88 99 PRO A CA 1
ATOM 775 C C . PRO A 1 99 ? 13.331 12.836 12.527 1.00 86.88 99 PRO A C 1
ATOM 777 O O . PRO A 1 99 ? 12.410 12.809 11.710 1.00 86.88 99 PRO A O 1
ATOM 780 N N . SER A 1 100 ? 14.253 13.802 12.541 1.00 86.25 100 SER A N 1
ATOM 781 C CA . SER A 1 100 ? 14.276 14.881 11.549 1.00 86.25 100 SER A CA 1
ATOM 782 C C . SER A 1 100 ? 14.376 14.324 10.124 1.00 86.25 100 SER A C 1
ATOM 784 O O . SER A 1 100 ? 15.166 13.415 9.854 1.00 86.25 100 SER A O 1
ATOM 786 N N . SER A 1 101 ? 13.577 14.885 9.215 1.00 85.25 101 SER A N 1
ATOM 787 C CA . SER A 1 101 ? 13.470 14.476 7.814 1.00 85.25 101 SER A CA 1
ATOM 788 C C . SER A 1 101 ? 13.258 15.697 6.924 1.00 85.25 101 SER A C 1
ATOM 790 O O . SER A 1 101 ? 12.580 16.646 7.310 1.00 85.25 101 SER A O 1
ATOM 792 N N . THR A 1 102 ? 13.780 15.648 5.697 1.00 85.62 102 THR A N 1
ATOM 793 C CA . THR A 1 102 ? 13.479 16.638 4.645 1.00 85.62 102 THR A CA 1
ATOM 794 C C . THR A 1 102 ? 12.021 16.579 4.192 1.00 85.62 102 THR A C 1
ATOM 796 O O . THR A 1 102 ? 11.483 17.547 3.663 1.00 85.62 102 THR A O 1
ATOM 799 N N . THR A 1 103 ? 11.376 15.434 4.404 1.00 86.69 103 THR A N 1
ATOM 800 C CA . THR A 1 103 ? 9.964 15.181 4.121 1.00 86.69 103 THR A CA 1
ATOM 801 C C . THR A 1 103 ? 9.338 14.602 5.390 1.00 86.69 103 THR A C 1
ATOM 803 O O . THR A 1 103 ? 9.251 13.383 5.542 1.00 86.69 103 THR A O 1
ATOM 806 N N . PRO A 1 104 ? 9.005 15.450 6.380 1.00 89.75 104 PRO A N 1
ATOM 807 C CA . PRO A 1 104 ? 8.360 14.981 7.596 1.00 89.75 104 PRO A CA 1
ATOM 808 C C . PRO A 1 104 ? 6.974 14.423 7.266 1.00 89.75 104 PRO A C 1
ATOM 810 O O . PRO A 1 104 ? 6.292 14.929 6.362 1.00 89.75 104 PRO A O 1
ATOM 813 N N . ALA A 1 105 ? 6.589 13.392 8.018 1.00 92.06 105 ALA A N 1
ATOM 814 C CA . ALA A 1 105 ? 5.278 12.770 7.925 1.00 92.06 105 ALA A CA 1
ATOM 815 C C . ALA A 1 105 ? 4.185 13.806 8.220 1.00 92.06 105 ALA A C 1
ATOM 817 O O . ALA A 1 105 ? 4.291 14.600 9.157 1.00 92.06 105 ALA A O 1
ATOM 818 N N . SER A 1 106 ? 3.147 13.809 7.399 1.00 94.50 106 SER A N 1
ATOM 819 C CA . SER A 1 106 ? 2.059 14.777 7.429 1.00 94.50 106 SER A CA 1
ATOM 820 C C . SER A 1 106 ? 0.724 14.028 7.421 1.00 94.50 106 SER A C 1
ATOM 822 O O . SER A 1 106 ? 0.004 14.058 6.413 1.00 94.50 106 SER A O 1
ATOM 824 N N . PRO A 1 107 ? 0.383 13.364 8.540 1.00 96.38 107 PRO A N 1
ATOM 825 C CA . PRO A 1 107 ? -0.717 12.420 8.600 1.00 96.38 107 PRO A CA 1
ATOM 826 C C . PRO A 1 107 ? -2.047 13.099 8.301 1.00 96.38 107 PRO A C 1
ATOM 828 O O . PRO A 1 107 ? -2.304 14.224 8.742 1.00 96.38 107 PRO A O 1
ATOM 831 N N . VAL A 1 108 ? -2.915 12.383 7.589 1.00 98.44 108 VAL A N 1
ATOM 832 C CA . VAL A 1 108 ? -4.295 12.806 7.339 1.00 98.44 108 VAL A CA 1
ATOM 833 C C . VAL A 1 108 ? -5.230 11.618 7.504 1.00 98.44 108 VAL A C 1
ATOM 835 O O . VAL A 1 108 ? -5.007 10.565 6.911 1.00 98.44 108 VAL A O 1
ATOM 838 N N . LEU A 1 109 ? -6.290 11.811 8.291 1.00 98.81 109 LEU A N 1
ATOM 839 C CA . LEU A 1 109 ? -7.437 10.910 8.362 1.00 98.81 109 LEU A CA 1
ATOM 840 C C . LEU A 1 109 ? -8.613 11.559 7.625 1.00 98.81 109 LEU A C 1
ATOM 842 O O . LEU A 1 109 ? -9.046 12.652 7.994 1.00 98.81 109 LEU A O 1
ATOM 846 N N . LEU A 1 110 ? -9.141 10.878 6.613 1.00 98.69 110 LEU A N 1
ATOM 847 C CA . LEU A 1 110 ? -10.342 11.283 5.885 1.00 98.69 110 LEU A CA 1
ATOM 848 C C . LEU A 1 110 ? -11.496 10.334 6.182 1.00 98.69 110 LEU A C 1
ATOM 850 O O . LEU A 1 110 ? -11.299 9.125 6.296 1.00 98.69 110 LEU A O 1
ATOM 854 N N . VAL A 1 111 ? -12.705 10.882 6.270 1.00 98.75 111 VAL A N 1
ATOM 855 C CA . VAL A 1 111 ? -13.945 10.120 6.422 1.00 98.75 111 VAL A CA 1
ATOM 856 C C . VAL A 1 111 ? -15.017 10.673 5.487 1.00 98.75 111 VAL A C 1
ATOM 858 O O . VAL A 1 111 ? -15.197 11.887 5.394 1.00 98.75 111 VAL A O 1
ATOM 861 N N . SER A 1 112 ? -15.752 9.789 4.813 1.00 98.31 112 SER A N 1
ATOM 862 C CA . SER A 1 112 ? -16.895 10.165 3.973 1.00 98.31 112 SER A CA 1
ATOM 863 C C . SER A 1 112 ? -17.978 9.088 3.971 1.00 98.31 112 SER A C 1
ATOM 865 O O . SER A 1 112 ? -17.681 7.895 3.931 1.00 98.31 112 SER A O 1
ATOM 867 N N . GLU A 1 113 ? -19.239 9.510 3.966 1.00 97.00 113 GLU A N 1
ATOM 868 C CA . GLU A 1 113 ? -20.406 8.638 3.760 1.00 97.00 113 GLU A CA 1
ATOM 869 C C . GLU A 1 113 ? -20.608 8.298 2.271 1.00 97.00 113 GLU A C 1
ATOM 871 O O . GLU A 1 113 ? -21.150 7.248 1.914 1.00 97.00 113 GLU A O 1
ATOM 876 N N . LYS A 1 114 ? -20.120 9.162 1.374 1.00 95.88 114 LYS A N 1
ATOM 877 C CA . LYS A 1 114 ? -20.298 9.041 -0.078 1.00 95.88 114 LYS A CA 1
ATOM 878 C C . LYS A 1 114 ? -19.227 8.152 -0.706 1.00 95.88 114 LYS A C 1
ATOM 880 O O . LYS A 1 114 ? -18.125 8.013 -0.175 1.00 95.88 114 LYS A O 1
ATOM 885 N N . ASN A 1 115 ? -19.541 7.580 -1.868 1.00 95.56 115 ASN A N 1
ATOM 886 C CA . ASN A 1 115 ? -18.496 7.139 -2.792 1.00 95.56 115 ASN A CA 1
ATOM 887 C C . ASN A 1 115 ? -17.748 8.372 -3.298 1.00 95.56 115 ASN A C 1
ATOM 889 O O . ASN A 1 115 ? -18.375 9.386 -3.598 1.00 95.56 115 ASN A O 1
ATOM 893 N N . LEU A 1 116 ? -16.426 8.274 -3.365 1.00 97.31 116 LEU A N 1
ATOM 894 C CA 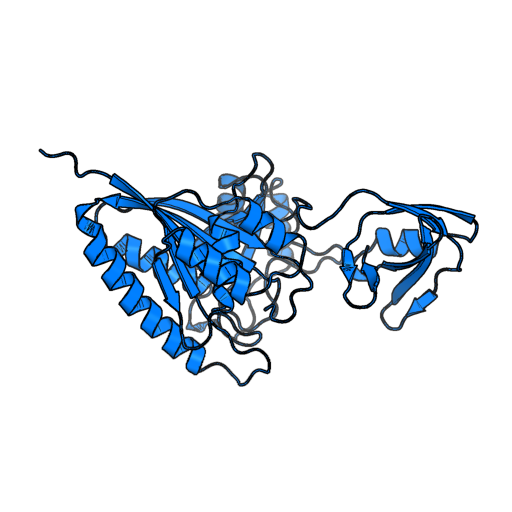. LEU A 1 116 ? -15.576 9.356 -3.841 1.00 97.31 116 LEU A CA 1
ATOM 895 C C . LEU A 1 116 ? -15.236 9.153 -5.321 1.00 97.31 116 LEU A C 1
ATOM 897 O O . LEU A 1 116 ? -15.277 8.014 -5.790 1.00 97.31 116 LEU A O 1
ATOM 901 N N . PRO A 1 117 ? -14.899 10.222 -6.062 1.00 97.75 117 PRO A N 1
ATOM 902 C CA . PRO A 1 117 ? -14.579 10.114 -7.481 1.00 97.75 117 PRO A CA 1
ATOM 903 C C . PRO A 1 117 ? -13.398 9.168 -7.742 1.00 97.75 117 PRO A C 1
ATOM 905 O O . PRO A 1 117 ? -12.296 9.416 -7.263 1.00 97.75 117 PRO A O 1
ATOM 908 N N . GLU A 1 118 ? -13.590 8.131 -8.561 1.00 97.25 118 GLU A N 1
ATOM 909 C CA . GLU A 1 118 ? -12.544 7.141 -8.895 1.00 97.25 118 GLU A CA 1
ATOM 910 C C . GLU A 1 118 ? -11.301 7.783 -9.536 1.00 97.25 118 GLU A C 1
ATOM 912 O O . GLU A 1 118 ? -10.177 7.316 -9.352 1.00 97.25 118 GLU A O 1
ATOM 917 N N . LYS A 1 119 ? -11.477 8.923 -10.225 1.00 97.94 119 LYS A N 1
ATOM 918 C CA . LYS A 1 119 ? -10.369 9.720 -10.780 1.00 97.94 119 LYS A CA 1
ATOM 919 C C . LYS A 1 119 ? -9.289 10.027 -9.738 1.00 97.94 119 LYS A C 1
ATOM 921 O O . LYS A 1 119 ? -8.118 10.128 -10.086 1.00 97.94 119 LYS A O 1
ATOM 926 N N . TRP A 1 120 ? -9.662 10.135 -8.460 1.00 98.38 120 TRP A N 1
ATOM 927 C CA . TRP A 1 120 ? -8.727 10.438 -7.387 1.00 98.38 120 TRP A CA 1
ATOM 928 C C . TRP A 1 120 ? -7.666 9.365 -7.199 1.00 98.38 120 TRP A C 1
ATOM 930 O O . TRP A 1 120 ? -6.519 9.709 -6.894 1.00 98.38 120 TRP A O 1
ATOM 940 N N . TYR A 1 121 ? -8.060 8.105 -7.375 1.00 98.31 121 TYR A N 1
ATOM 941 C CA . TYR A 1 121 ? -7.174 6.956 -7.377 1.00 98.31 121 TYR A CA 1
ATOM 942 C C . TYR A 1 121 ? -6.297 6.960 -8.630 1.00 98.31 121 TYR A C 1
ATOM 944 O O . TYR A 1 121 ? -5.073 6.954 -8.505 1.00 98.31 121 TYR A O 1
ATOM 952 N N . TRP A 1 122 ? -6.912 7.043 -9.815 1.00 97.75 122 TRP A N 1
ATOM 953 C CA . TRP A 1 122 ? -6.195 6.968 -11.090 1.00 97.75 122 TRP A CA 1
ATOM 954 C C . TRP A 1 122 ? -5.128 8.057 -11.226 1.00 97.75 122 TRP A C 1
ATOM 956 O O . TRP A 1 122 ? -3.975 7.743 -11.493 1.00 97.75 122 TRP A O 1
ATOM 966 N N . GLU A 1 123 ? -5.455 9.314 -10.917 1.00 97.19 123 GLU A N 1
ATOM 967 C CA . GLU A 1 123 ? -4.482 10.417 -10.913 1.00 97.19 123 GLU A CA 1
ATOM 968 C C . GLU A 1 123 ? -3.281 10.134 -9.991 1.00 97.19 123 GLU A C 1
ATOM 970 O O . GLU A 1 123 ? -2.136 10.408 -10.351 1.00 97.19 123 GLU A O 1
ATOM 975 N N . ALA A 1 124 ? -3.534 9.567 -8.806 1.00 97.00 124 ALA A N 1
ATOM 976 C CA . ALA A 1 124 ? -2.519 9.343 -7.780 1.00 97.00 124 ALA A CA 1
ATOM 977 C C . ALA A 1 124 ? -1.689 8.069 -7.991 1.00 97.00 124 ALA A C 1
ATOM 979 O O . ALA A 1 124 ? -0.581 7.984 -7.460 1.00 97.00 124 ALA A O 1
ATOM 980 N N . VAL A 1 125 ? -2.195 7.073 -8.727 1.00 96.44 125 VAL A N 1
ATOM 981 C CA . VAL A 1 125 ? -1.450 5.847 -9.057 1.00 96.44 125 VAL A CA 1
ATOM 982 C C . VAL A 1 125 ? -0.613 6.010 -10.327 1.00 96.44 125 VAL A C 1
ATOM 984 O O . VAL A 1 125 ? 0.475 5.437 -10.409 1.00 96.44 125 VAL A O 1
ATOM 987 N N . THR A 1 126 ? -1.047 6.847 -11.278 1.00 94.81 126 THR A N 1
ATOM 988 C CA . THR A 1 126 ? -0.347 7.038 -12.560 1.00 94.81 126 THR A CA 1
ATOM 989 C C . THR A 1 126 ? 0.589 8.245 -12.596 1.00 94.81 126 THR A C 1
ATOM 991 O O . THR A 1 126 ? 1.416 8.329 -13.504 1.00 94.81 126 THR A O 1
ATOM 994 N N . GLY A 1 127 ? 0.484 9.199 -11.664 1.00 93.44 127 GLY A N 1
ATOM 995 C CA . GLY A 1 127 ? 1.259 10.434 -11.767 1.00 93.44 127 GLY A CA 1
ATOM 996 C C . GLY A 1 127 ? 1.347 11.293 -10.510 1.00 93.44 127 GLY A C 1
ATOM 997 O O . GLY A 1 127 ? 0.972 10.907 -9.403 1.00 93.44 127 GLY A O 1
ATOM 998 N N . HIS A 1 128 ? 1.910 12.487 -10.704 1.00 94.12 128 HIS A N 1
ATOM 999 C CA . HIS A 1 128 ? 1.993 13.513 -9.673 1.00 94.12 128 HIS A CA 1
ATOM 1000 C C . HIS A 1 128 ? 0.637 14.199 -9.475 1.00 94.12 128 HIS A C 1
ATOM 1002 O O . HIS A 1 128 ? -0.003 14.602 -10.444 1.00 94.12 128 HIS A O 1
ATOM 1008 N N . VAL A 1 129 ? 0.244 14.386 -8.213 1.00 95.88 129 VAL A N 1
ATOM 1009 C CA . VAL A 1 129 ? -0.979 15.097 -7.828 1.00 95.88 129 VAL A CA 1
ATOM 1010 C C . VAL A 1 129 ? -0.616 16.323 -7.003 1.00 95.88 129 VAL A C 1
ATOM 1012 O O . VAL A 1 129 ? 0.053 16.221 -5.973 1.00 95.88 129 VAL A O 1
ATOM 1015 N N . GLU A 1 130 ? -1.115 17.478 -7.434 1.00 96.25 130 GLU A N 1
ATOM 1016 C CA . GLU A 1 130 ? -0.949 18.742 -6.725 1.00 96.25 130 GLU A CA 1
ATOM 1017 C C . GLU A 1 130 ? -1.847 18.798 -5.485 1.00 96.25 130 GLU A C 1
ATOM 1019 O O . GLU A 1 130 ? -3.080 18.746 -5.579 1.00 96.25 130 GLU A O 1
ATOM 1024 N N . LEU A 1 131 ? -1.235 18.968 -4.308 1.00 96.62 131 LEU A N 1
ATOM 1025 C CA . LEU A 1 131 ? -1.942 18.943 -3.024 1.00 96.62 131 LEU A CA 1
ATOM 1026 C C . LEU A 1 131 ? -3.078 19.973 -2.969 1.00 96.62 131 LEU A C 1
ATOM 1028 O O . LEU A 1 131 ? -4.184 19.650 -2.546 1.00 96.62 131 LEU A O 1
ATOM 1032 N N . LYS A 1 132 ? -2.826 21.206 -3.429 1.00 97.62 132 LYS A N 1
ATOM 1033 C CA . LYS A 1 132 ? -3.824 22.287 -3.403 1.00 97.62 132 LYS A CA 1
ATOM 1034 C C . LYS A 1 132 ? -5.077 21.926 -4.205 1.00 97.62 132 LYS A C 1
ATOM 1036 O O . LYS A 1 132 ? -6.184 22.203 -3.750 1.00 97.62 132 LYS A O 1
ATOM 1041 N N . SER A 1 133 ? -4.896 21.303 -5.372 1.00 97.81 133 SER A N 1
ATOM 1042 C CA . SER A 1 133 ? -6.009 20.843 -6.205 1.00 97.81 133 SER A CA 1
ATOM 1043 C C . SER A 1 133 ? -6.803 19.772 -5.469 1.00 97.81 133 SER A C 1
ATOM 1045 O O . SER A 1 133 ? -8.016 19.897 -5.316 1.00 97.81 133 SER A O 1
ATOM 1047 N N . ARG A 1 134 ? -6.114 18.765 -4.915 1.00 98.19 134 ARG A N 1
ATOM 1048 C CA . ARG A 1 134 ? -6.787 17.671 -4.213 1.00 98.19 134 ARG A CA 1
ATOM 1049 C C . ARG A 1 134 ? -7.538 18.138 -2.962 1.00 98.19 134 ARG A C 1
ATOM 1051 O O . ARG A 1 134 ? -8.638 17.660 -2.711 1.00 98.19 134 ARG A O 1
ATOM 1058 N N . LEU A 1 135 ? -7.003 19.093 -2.201 1.00 98.56 135 LEU A N 1
ATOM 1059 C CA . LEU A 1 135 ? -7.690 19.660 -1.032 1.00 98.56 135 LEU A CA 1
ATOM 1060 C C . LEU A 1 135 ? -8.991 20.384 -1.406 1.00 98.56 135 LEU A C 1
ATOM 1062 O O . LEU A 1 135 ? -9.990 20.227 -0.704 1.00 98.56 135 LEU A O 1
ATOM 1066 N N . ALA A 1 136 ? -9.002 21.130 -2.516 1.00 98.38 136 ALA A N 1
ATOM 1067 C CA . ALA A 1 136 ? -10.214 21.785 -3.006 1.00 98.38 136 ALA A CA 1
ATOM 1068 C C . ALA A 1 136 ? -11.302 20.761 -3.373 1.00 98.38 136 ALA A C 1
ATOM 1070 O O . ALA A 1 136 ? -12.471 20.953 -3.042 1.00 98.38 136 ALA A O 1
ATOM 1071 N N . GLU A 1 137 ? -10.916 19.643 -3.991 1.00 98.38 137 GLU A N 1
ATOM 1072 C CA . GLU A 1 137 ? -11.842 18.554 -4.319 1.00 98.38 137 GLU A CA 1
ATOM 1073 C C . GLU A 1 137 ? -12.361 17.832 -3.065 1.00 98.38 137 GLU A C 1
ATOM 1075 O O . GLU A 1 137 ? -13.561 17.598 -2.945 1.00 98.38 137 GLU A O 1
ATOM 1080 N N . ILE A 1 138 ? -11.490 17.537 -2.092 1.00 98.50 138 ILE A N 1
ATOM 1081 C CA . ILE A 1 138 ? -11.873 16.940 -0.798 1.00 98.50 138 ILE A CA 1
ATOM 1082 C C . ILE A 1 138 ? -12.908 17.814 -0.078 1.00 98.50 138 ILE A C 1
ATOM 1084 O O . ILE A 1 138 ? -13.889 17.296 0.461 1.00 98.50 138 ILE A O 1
ATOM 1088 N N . GLN A 1 139 ? -12.702 19.134 -0.082 1.00 97.88 139 GLN A N 1
ATOM 1089 C CA . GLN A 1 139 ? -13.635 20.089 0.506 1.00 97.88 139 GLN A CA 1
ATOM 1090 C C . GLN A 1 139 ? -14.969 20.118 -0.251 1.00 97.88 139 GLN A C 1
ATOM 1092 O O . GLN A 1 139 ? -16.021 20.112 0.386 1.00 97.88 139 GLN A O 1
ATOM 1097 N N . ALA A 1 140 ? -14.937 20.122 -1.587 1.00 97.94 140 ALA A N 1
ATOM 1098 C CA . ALA A 1 140 ? -16.138 20.130 -2.422 1.00 97.94 140 ALA A CA 1
ATOM 1099 C C . ALA A 1 140 ? -17.005 18.873 -2.224 1.00 97.94 140 ALA A C 1
ATOM 1101 O O . ALA A 1 140 ? -18.231 18.969 -2.197 1.00 97.94 140 ALA A O 1
ATOM 1102 N N . GLU A 1 141 ? -16.384 17.708 -2.012 1.00 97.75 141 GLU A N 1
ATOM 1103 C CA . GLU A 1 141 ? -17.100 16.456 -1.726 1.00 97.75 141 GLU A CA 1
ATOM 1104 C C . GLU A 1 141 ? -17.693 16.394 -0.305 1.00 97.75 141 GLU A C 1
ATOM 1106 O O . GLU A 1 141 ? -18.584 15.578 -0.025 1.00 97.75 141 GLU A O 1
ATOM 1111 N N . GLY A 1 142 ? -17.257 17.292 0.587 1.00 97.44 142 GLY A N 1
ATOM 1112 C CA . GLY A 1 142 ? -17.709 17.362 1.976 1.00 97.44 142 GLY A CA 1
ATOM 1113 C C . GLY A 1 142 ? -17.081 16.296 2.876 1.00 97.44 142 GLY A C 1
ATOM 1114 O O . GLY A 1 142 ? -17.692 15.887 3.863 1.00 97.44 142 GLY A O 1
ATOM 1115 N N . CYS A 1 143 ? -15.880 15.821 2.541 1.00 98.00 143 CYS A N 1
ATOM 1116 C CA . CYS A 1 143 ? -15.150 14.861 3.365 1.00 98.00 143 CYS A CA 1
ATOM 1117 C C . CYS A 1 143 ? -14.789 15.470 4.726 1.00 98.00 143 CYS A C 1
ATOM 1119 O O . CYS A 1 143 ? -14.269 16.585 4.811 1.00 98.00 143 CYS A O 1
ATOM 1121 N N . TRP A 1 144 ? -14.986 14.711 5.802 1.00 98.56 144 TRP A N 1
ATOM 1122 C CA . TRP A 1 144 ? -14.489 15.100 7.115 1.00 98.56 144 TRP A CA 1
ATOM 1123 C C . TRP A 1 144 ? -13.001 14.763 7.220 1.00 98.56 144 TRP A C 1
ATOM 1125 O O . TRP A 1 144 ? -12.613 13.607 7.057 1.00 98.56 144 TRP A O 1
ATOM 1135 N N . MET A 1 145 ? -12.172 15.771 7.492 1.00 98.56 145 MET A N 1
ATOM 1136 C CA . MET A 1 145 ? -10.718 15.641 7.525 1.00 98.56 145 MET A CA 1
ATOM 1137 C C . MET A 1 145 ? -10.155 15.993 8.901 1.00 98.56 145 MET A C 1
ATOM 1139 O O . MET A 1 145 ? -10.491 17.031 9.470 1.00 98.56 145 MET A O 1
ATOM 1143 N N . LEU A 1 146 ? -9.253 15.149 9.401 1.00 98.69 146 LEU A N 1
ATOM 1144 C CA . LEU A 1 146 ? -8.339 15.470 10.493 1.00 98.69 146 LEU A CA 1
ATOM 1145 C C . LEU A 1 146 ? -6.913 15.503 9.944 1.00 98.69 146 LEU A C 1
ATOM 1147 O O . LEU A 1 146 ? -6.489 14.576 9.253 1.00 98.69 146 LEU A O 1
ATOM 1151 N N . SER A 1 147 ? -6.180 16.567 10.253 1.00 97.94 147 SER A N 1
ATOM 1152 C CA . SER A 1 147 ? -4.802 16.774 9.809 1.00 97.94 147 SER A CA 1
ATOM 1153 C C . SER A 1 147 ? -3.998 17.539 10.858 1.00 97.94 147 SER A C 1
ATOM 1155 O O . SER A 1 147 ? -4.570 18.170 11.749 1.00 97.94 147 SER A O 1
ATOM 1157 N N . GLY A 1 148 ? -2.671 17.487 10.742 1.00 94.38 148 GLY A N 1
ATOM 1158 C CA . GLY A 1 148 ? -1.780 18.429 11.420 1.00 94.38 148 GLY A CA 1
ATOM 1159 C C . GLY A 1 148 ? -1.691 19.765 10.674 1.00 94.38 148 GLY A C 1
ATOM 1160 O O . GLY A 1 148 ? -2.577 20.113 9.891 1.00 94.38 148 GLY A O 1
ATOM 1161 N N . GLU A 1 149 ? -0.592 20.489 10.903 1.00 89.56 149 GLU A N 1
ATOM 1162 C CA . GLU A 1 149 ? -0.260 21.739 10.198 1.00 89.56 149 GLU A CA 1
ATOM 1163 C C . GLU A 1 149 ? -0.135 21.530 8.681 1.00 89.56 149 GLU A C 1
ATOM 1165 O O . GLU A 1 149 ? -0.632 22.321 7.884 1.00 89.56 149 GLU A O 1
ATOM 1170 N N . HIS A 1 150 ? 0.498 20.426 8.288 1.00 92.75 150 HIS A N 1
ATOM 1171 C CA . HIS A 1 150 ? 0.635 20.017 6.898 1.00 92.75 150 HIS A CA 1
ATOM 1172 C C . HIS A 1 150 ? -0.415 18.947 6.557 1.00 92.75 150 HIS A C 1
ATOM 1174 O O . HIS A 1 150 ? -0.898 18.225 7.435 1.00 92.75 150 HIS A O 1
ATOM 1180 N N . GLN A 1 151 ? -0.767 18.828 5.271 1.00 96.19 151 GLN A N 1
ATOM 1181 C CA . GLN A 1 151 ? -1.882 17.988 4.807 1.00 96.19 151 GLN A CA 1
ATOM 1182 C C . GLN A 1 151 ? -1.499 17.028 3.666 1.00 96.19 151 GLN A C 1
ATOM 1184 O O . GLN A 1 151 ? -2.357 16.622 2.890 1.00 96.19 151 GLN A O 1
ATOM 1189 N N . TRP A 1 152 ? -0.223 16.653 3.530 1.00 95.50 152 TRP A N 1
ATOM 1190 C CA . TRP A 1 152 ? 0.246 15.832 2.401 1.00 95.50 152 TRP A CA 1
ATOM 1191 C C . TRP A 1 152 ? -0.396 14.445 2.333 1.00 95.50 152 TRP A C 1
ATOM 1193 O O . TRP A 1 152 ? -0.719 13.998 1.231 1.00 95.50 152 TRP A O 1
ATOM 1203 N N . GLY A 1 153 ? -0.695 13.820 3.478 1.00 96.69 153 GLY A N 1
ATOM 1204 C CA . GLY A 1 153 ? -1.443 12.562 3.529 1.00 96.69 153 GLY A CA 1
ATOM 1205 C C . GLY A 1 153 ? -2.842 12.631 2.900 1.00 96.69 153 GLY A C 1
ATOM 1206 O O . GLY A 1 153 ? -3.447 11.595 2.642 1.00 96.69 153 GLY A O 1
ATOM 1207 N N . ALA A 1 154 ? -3.377 13.822 2.600 1.00 98.25 154 ALA A N 1
ATOM 1208 C CA . ALA A 1 154 ? -4.677 13.968 1.950 1.00 98.25 154 ALA A CA 1
ATOM 1209 C C . ALA A 1 154 ? -4.699 13.340 0.548 1.00 98.25 154 ALA A C 1
ATOM 1211 O O . ALA A 1 154 ? -5.724 12.787 0.145 1.00 98.25 154 ALA A O 1
ATOM 1212 N N . ILE A 1 155 ? -3.577 13.374 -0.183 1.00 98.00 155 ILE A N 1
ATOM 1213 C CA . ILE A 1 155 ? -3.474 12.755 -1.512 1.00 98.00 155 ILE A CA 1
ATOM 1214 C C . ILE A 1 155 ? -3.690 11.248 -1.391 1.00 98.00 155 ILE A C 1
ATOM 1216 O O . ILE A 1 155 ? -4.575 10.707 -2.054 1.00 98.00 155 ILE A O 1
ATOM 1220 N N . GLY A 1 156 ? -2.948 10.576 -0.508 1.00 97.88 156 GLY A N 1
ATOM 1221 C CA . GLY A 1 156 ? -3.069 9.131 -0.385 1.00 97.88 156 GLY A CA 1
ATOM 1222 C C . GLY A 1 156 ? -4.310 8.659 0.344 1.00 97.88 156 GLY A C 1
ATOM 1223 O O . GLY A 1 156 ? -4.943 7.716 -0.123 1.00 97.88 156 GLY A O 1
ATOM 1224 N N . ALA A 1 157 ? -4.747 9.345 1.401 1.00 98.38 157 ALA A N 1
ATOM 1225 C CA . ALA A 1 157 ? -5.999 9.008 2.070 1.00 98.38 157 ALA A CA 1
ATOM 1226 C C . ALA A 1 157 ? -7.196 9.102 1.101 1.00 98.38 157 ALA A C 1
ATOM 1228 O O . ALA A 1 157 ? -8.040 8.206 1.077 1.00 98.38 157 ALA A O 1
ATOM 1229 N N . SER A 1 158 ? -7.245 10.143 0.256 1.00 98.62 158 SER A N 1
ATOM 1230 C CA . SER A 1 158 ? -8.325 10.319 -0.728 1.00 98.62 158 SER A CA 1
ATOM 1231 C C . SER A 1 158 ? -8.244 9.311 -1.878 1.00 98.62 158 SER A C 1
ATOM 1233 O O . SER A 1 158 ? -9.268 8.749 -2.274 1.00 98.62 158 SER A O 1
ATOM 1235 N N . ALA A 1 159 ? -7.041 9.020 -2.380 1.00 98.38 159 ALA A N 1
ATOM 1236 C CA . ALA A 1 159 ? -6.819 7.992 -3.395 1.00 98.38 159 ALA A CA 1
ATOM 1237 C C . ALA A 1 159 ? -7.194 6.591 -2.882 1.00 98.38 159 ALA A C 1
ATOM 1239 O O . ALA A 1 159 ? -7.875 5.838 -3.571 1.00 98.38 159 ALA A O 1
ATOM 1240 N N . ALA A 1 160 ? -6.832 6.250 -1.643 1.00 98.50 160 ALA A N 1
ATOM 1241 C CA . ALA A 1 160 ? -7.168 4.955 -1.065 1.00 98.50 160 ALA A CA 1
ATOM 1242 C C . ALA A 1 160 ? -8.681 4.778 -0.868 1.00 98.50 160 ALA A C 1
ATOM 1244 O O . ALA A 1 160 ? -9.205 3.696 -1.114 1.00 98.50 160 ALA A O 1
ATOM 1245 N N . MET A 1 161 ? -9.403 5.821 -0.442 1.00 98.38 161 MET A N 1
ATOM 1246 C CA . MET A 1 161 ? -10.862 5.746 -0.270 1.00 98.38 161 MET A CA 1
ATOM 1247 C C . MET A 1 161 ? -11.649 5.698 -1.586 1.00 98.38 161 MET A C 1
ATOM 1249 O O . MET A 1 161 ? -12.785 5.224 -1.578 1.00 98.38 161 MET A O 1
ATOM 1253 N N . SER A 1 162 ? -11.090 6.242 -2.670 1.00 98.19 162 SER A N 1
ATOM 1254 C CA . SER A 1 162 ? -11.706 6.260 -4.008 1.00 98.19 162 SER A CA 1
ATOM 1255 C C . SER A 1 162 ? -11.355 5.036 -4.852 1.00 98.19 162 SER A C 1
ATOM 1257 O O . SER A 1 162 ? -11.990 4.808 -5.877 1.00 98.19 162 SER A O 1
ATOM 1259 N N . TRP A 1 163 ? -10.368 4.244 -4.427 1.00 98.19 163 TRP A N 1
ATOM 1260 C CA . TRP A 1 163 ? -10.016 2.997 -5.085 1.00 98.19 163 TRP A CA 1
ATOM 1261 C C . TRP A 1 163 ? -11.135 1.962 -4.938 1.00 98.19 163 TRP A C 1
ATOM 1263 O O . TRP A 1 163 ? -11.481 1.549 -3.825 1.00 98.19 163 TRP A O 1
ATOM 1273 N N . GLU A 1 164 ? -11.663 1.506 -6.071 1.00 95.25 164 GLU A N 1
ATOM 1274 C CA . GLU A 1 164 ? -12.617 0.405 -6.122 1.00 95.25 164 GLU A CA 1
ATOM 1275 C C . GLU A 1 164 ? -11.912 -0.885 -6.570 1.00 95.25 164 GLU A C 1
ATOM 1277 O O . GLU A 1 164 ? -11.357 -0.950 -7.668 1.00 95.25 164 GLU A O 1
ATOM 1282 N N . PRO A 1 165 ? -11.889 -1.932 -5.726 1.00 93.88 165 PRO A N 1
ATOM 1283 C CA . PRO A 1 165 ? -11.154 -3.142 -6.052 1.00 93.88 165 PRO A CA 1
ATOM 1284 C C . PRO A 1 165 ? -11.797 -3.949 -7.186 1.00 93.88 165 PRO A C 1
ATOM 1286 O O . PRO A 1 165 ? -12.976 -4.303 -7.119 1.00 93.88 165 PRO A O 1
ATOM 1289 N N . ALA A 1 166 ? -10.988 -4.371 -8.153 1.00 92.81 166 ALA A N 1
ATOM 1290 C CA . ALA A 1 166 ? -11.386 -5.304 -9.199 1.00 92.81 166 ALA A CA 1
ATOM 1291 C C . ALA A 1 166 ? -11.598 -6.738 -8.667 1.00 92.81 166 ALA A C 1
ATOM 1293 O O . ALA A 1 166 ? -11.248 -7.090 -7.530 1.00 92.81 166 ALA A O 1
ATOM 1294 N N . SER A 1 167 ? -12.156 -7.602 -9.518 1.00 91.44 167 SER A N 1
ATOM 1295 C CA . SER A 1 167 ? -12.226 -9.048 -9.262 1.00 91.44 167 SER A CA 1
ATOM 1296 C C . SER A 1 167 ? -10.841 -9.708 -9.267 1.00 91.44 167 SER A C 1
ATOM 1298 O O . SER A 1 167 ? -10.645 -10.697 -8.571 1.00 91.44 167 SER A O 1
ATOM 1300 N N . SER A 1 168 ? -9.885 -9.136 -10.004 1.00 91.75 168 SER A N 1
ATOM 1301 C CA . SER A 1 168 ? -8.485 -9.570 -10.100 1.00 91.75 168 SER A CA 1
ATOM 1302 C C . SER A 1 168 ? -7.562 -8.981 -9.028 1.00 91.75 168 SER A C 1
ATOM 1304 O O . SER A 1 168 ? -6.387 -9.339 -8.981 1.00 91.75 168 SER A O 1
ATOM 1306 N N . SER A 1 169 ? -8.055 -8.065 -8.186 1.00 95.94 169 SER A N 1
ATOM 1307 C CA . SER A 1 169 ? -7.257 -7.478 -7.106 1.00 95.94 169 SER A CA 1
ATOM 1308 C C . SER A 1 169 ? -6.718 -8.548 -6.168 1.00 95.94 169 SER A C 1
ATOM 1310 O O . SER A 1 169 ? -7.379 -9.548 -5.911 1.00 95.94 169 SER A O 1
ATOM 1312 N N . THR A 1 170 ? -5.541 -8.295 -5.607 1.00 96.81 170 THR A N 1
ATOM 1313 C CA . THR A 1 170 ? -4.854 -9.242 -4.727 1.00 96.81 170 THR A CA 1
ATOM 1314 C C . THR A 1 170 ? -5.106 -8.954 -3.250 1.00 96.81 170 THR A C 1
ATOM 1316 O O . THR A 1 170 ? -5.718 -7.946 -2.894 1.00 96.81 170 THR A O 1
ATOM 1319 N N . TRP A 1 171 ? -4.608 -9.825 -2.374 1.00 97.62 171 TRP A N 1
ATOM 1320 C CA . TRP A 1 171 ? -4.682 -9.661 -0.926 1.00 97.62 171 TRP A CA 1
ATOM 1321 C C . TRP A 1 171 ? -3.285 -9.662 -0.311 1.00 97.62 171 TRP A C 1
ATOM 1323 O O . TRP A 1 171 ? -2.419 -10.431 -0.727 1.00 97.62 171 TRP A O 1
ATOM 1333 N N . GLU A 1 172 ? -3.075 -8.826 0.707 1.00 97.12 172 GLU A N 1
ATOM 1334 C CA . GLU A 1 172 ? -1.876 -8.821 1.549 1.00 97.12 172 GLU A CA 1
ATOM 1335 C C . GLU A 1 172 ? -2.297 -8.902 3.027 1.00 97.12 172 GLU A C 1
ATOM 1337 O O . GLU A 1 172 ? -2.946 -7.996 3.563 1.00 97.12 172 GLU A O 1
ATOM 1342 N N . LEU A 1 173 ? -1.938 -9.999 3.698 1.00 97.69 173 LEU A N 1
ATOM 1343 C CA . LEU A 1 173 ? -2.043 -10.125 5.149 1.00 97.69 173 LEU A CA 1
ATOM 1344 C C . LEU A 1 173 ? -0.791 -9.552 5.785 1.00 97.69 173 LEU A C 1
ATOM 1346 O O . LEU A 1 173 ? 0.309 -10.037 5.537 1.00 97.69 173 LEU A O 1
ATOM 1350 N N . ILE A 1 174 ? -0.956 -8.565 6.657 1.00 97.12 174 ILE A N 1
ATOM 1351 C CA . ILE A 1 174 ? 0.148 -7.967 7.404 1.00 97.12 174 ILE A CA 1
ATOM 1352 C C . ILE A 1 174 ? 0.061 -8.433 8.848 1.00 97.12 174 ILE A C 1
ATOM 1354 O O . ILE A 1 174 ? -0.933 -8.178 9.522 1.00 97.12 174 ILE A O 1
ATOM 1358 N N . ALA A 1 175 ? 1.117 -9.088 9.321 1.00 97.19 175 ALA A N 1
ATOM 1359 C CA . ALA A 1 175 ? 1.293 -9.459 10.717 1.00 97.19 175 ALA A CA 1
ATOM 1360 C C . ALA A 1 175 ? 2.203 -8.435 11.404 1.00 97.19 175 ALA A C 1
ATOM 1362 O O . ALA A 1 175 ? 3.241 -8.053 10.853 1.00 97.19 175 ALA A O 1
ATOM 1363 N N . TRP A 1 176 ? 1.853 -7.995 12.613 1.00 96.19 176 TRP A N 1
ATOM 1364 C CA . TRP A 1 176 ? 2.644 -7.030 13.382 1.00 96.19 176 TRP A CA 1
ATOM 1365 C C . TRP A 1 176 ? 3.316 -7.673 14.596 1.00 96.19 176 TRP A C 1
ATOM 1367 O O . TRP A 1 176 ? 2.817 -8.615 15.209 1.00 96.19 176 TRP A O 1
ATOM 1377 N N . ARG A 1 177 ? 4.485 -7.146 14.943 1.00 95.06 177 ARG A N 1
ATOM 1378 C CA . ARG A 1 177 ? 5.331 -7.615 16.038 1.00 95.06 177 ARG A CA 1
ATOM 1379 C C . ARG A 1 177 ? 4.798 -7.139 17.379 1.00 95.06 177 ARG A C 1
ATOM 1381 O O . ARG A 1 177 ? 4.257 -6.038 17.501 1.00 95.06 177 ARG A O 1
ATOM 1388 N N . ASN A 1 178 ? 5.070 -7.921 18.416 1.00 93.12 178 ASN A N 1
ATOM 1389 C CA . ASN A 1 178 ? 4.927 -7.447 19.787 1.00 93.12 178 ASN A CA 1
ATOM 1390 C C . ASN A 1 178 ? 5.867 -6.259 20.037 1.00 93.12 178 ASN A C 1
ATOM 1392 O O . ASN A 1 178 ? 6.997 -6.237 19.545 1.00 93.12 178 ASN A O 1
ATOM 1396 N N . ARG A 1 179 ? 5.432 -5.286 20.852 1.00 90.62 179 ARG A N 1
ATOM 1397 C CA . ARG A 1 179 ? 6.176 -4.032 21.094 1.00 90.62 179 ARG A CA 1
ATOM 1398 C C . ARG A 1 179 ? 7.627 -4.267 21.534 1.00 90.62 179 ARG A C 1
ATOM 1400 O O . ARG A 1 179 ? 8.516 -3.547 21.102 1.00 90.62 179 ARG A O 1
ATOM 1407 N N . GLN A 1 180 ? 7.865 -5.303 22.337 1.00 92.12 180 GLN A N 1
ATOM 1408 C CA . GLN A 1 180 ? 9.191 -5.673 22.854 1.00 92.12 180 GLN A CA 1
ATOM 1409 C C . GLN A 1 180 ? 10.154 -6.219 21.780 1.00 92.12 180 GLN A C 1
ATOM 1411 O O . GLN A 1 180 ? 11.361 -6.278 22.010 1.00 92.12 180 GLN A O 1
ATOM 1416 N N . MET A 1 181 ? 9.632 -6.630 20.620 1.00 92.69 181 MET A N 1
ATOM 1417 C CA . MET A 1 181 ? 10.410 -7.186 19.508 1.00 92.69 181 MET A CA 1
ATOM 1418 C C . MET A 1 181 ? 10.752 -6.140 18.440 1.00 92.69 181 MET A C 1
ATOM 1420 O O . MET A 1 181 ? 11.623 -6.378 17.602 1.00 92.69 181 MET A O 1
ATOM 1424 N N . ILE A 1 182 ? 10.106 -4.971 18.463 1.00 90.62 182 ILE A N 1
ATOM 1425 C CA . ILE A 1 182 ? 10.382 -3.872 17.528 1.00 90.62 182 ILE A CA 1
ATOM 1426 C C . ILE A 1 182 ? 11.847 -3.429 17.679 1.00 90.62 182 ILE A C 1
ATOM 1428 O O . ILE A 1 182 ? 12.358 -3.293 18.787 1.00 90.62 182 ILE A O 1
ATOM 1432 N N . GLY A 1 183 ? 12.544 -3.261 16.551 1.00 87.94 183 GLY A N 1
ATOM 1433 C CA . GLY A 1 183 ? 13.978 -2.942 16.510 1.00 87.94 183 GLY A CA 1
ATOM 1434 C C . GLY A 1 183 ? 14.930 -4.138 16.667 1.00 87.94 183 GLY A C 1
ATOM 1435 O O . GLY A 1 183 ? 16.103 -4.014 16.328 1.00 87.94 183 GLY A O 1
ATOM 1436 N N . ARG A 1 184 ? 14.453 -5.314 17.100 1.00 91.31 184 ARG A N 1
ATOM 1437 C CA . ARG A 1 184 ? 15.265 -6.547 17.150 1.00 91.31 184 ARG A CA 1
ATOM 1438 C C . ARG A 1 184 ? 15.260 -7.269 15.796 1.00 91.31 184 ARG A C 1
ATOM 1440 O O . ARG A 1 184 ? 14.313 -7.087 15.026 1.00 91.31 184 ARG A O 1
ATOM 1447 N N . PRO A 1 185 ? 16.242 -8.135 15.488 1.00 91.19 185 PRO A N 1
ATOM 1448 C CA . PRO A 1 185 ? 16.157 -9.021 14.326 1.00 91.19 185 PRO A CA 1
ATOM 1449 C C . PRO A 1 185 ? 14.840 -9.812 14.318 1.00 91.19 185 PRO A C 1
ATOM 1451 O O . PRO A 1 185 ? 14.353 -10.228 15.371 1.00 91.19 185 PRO A O 1
ATOM 1454 N N . ARG A 1 186 ? 14.220 -9.975 13.144 1.00 91.62 186 ARG A N 1
ATOM 1455 C CA . ARG A 1 186 ? 12.994 -10.776 12.995 1.00 91.62 186 ARG A CA 1
ATOM 1456 C C . ARG A 1 186 ? 13.346 -12.253 13.093 1.00 91.62 186 ARG A C 1
ATOM 1458 O O . ARG A 1 186 ? 14.235 -12.714 12.381 1.00 91.62 186 ARG A O 1
ATOM 1465 N N . LYS A 1 187 ? 12.625 -13.000 13.929 1.00 92.50 187 LYS A N 1
ATOM 1466 C CA . LYS A 1 187 ? 12.752 -14.460 13.986 1.00 92.50 187 LYS A CA 1
ATOM 1467 C C . LYS A 1 187 ? 11.853 -15.088 12.915 1.00 92.50 187 LYS A C 1
ATOM 1469 O O . LYS A 1 187 ? 10.732 -15.493 13.198 1.00 92.50 187 LYS A O 1
ATOM 1474 N N . ILE A 1 188 ? 12.326 -15.082 11.668 1.00 89.69 188 ILE A N 1
ATOM 1475 C CA . ILE A 1 188 ? 11.689 -15.734 10.514 1.00 89.69 188 ILE A CA 1
ATOM 1476 C C . ILE A 1 188 ? 12.807 -16.310 9.644 1.00 89.69 188 ILE A C 1
ATOM 1478 O O . ILE A 1 188 ? 13.684 -15.570 9.200 1.00 89.69 188 ILE A O 1
ATOM 1482 N N . THR A 1 189 ? 12.789 -17.617 9.395 1.00 87.38 189 THR A N 1
ATOM 1483 C CA . THR A 1 189 ? 13.796 -18.276 8.554 1.00 87.38 189 THR A CA 1
ATOM 1484 C C . THR A 1 189 ? 13.348 -18.302 7.092 1.00 87.38 189 THR A C 1
ATOM 1486 O O . THR A 1 189 ? 12.156 -18.416 6.799 1.00 87.38 189 THR A O 1
ATOM 1489 N N . SER A 1 190 ? 14.293 -18.244 6.146 1.00 85.75 190 SER A N 1
ATOM 1490 C CA . SER A 1 190 ? 13.974 -18.437 4.719 1.00 85.75 190 SER A CA 1
ATOM 1491 C C . SER A 1 190 ? 13.320 -19.797 4.453 1.00 85.75 190 SER A C 1
ATOM 1493 O O . SER A 1 190 ? 12.495 -19.908 3.552 1.00 85.75 190 SER A O 1
ATOM 1495 N N . GLU A 1 191 ? 13.649 -20.808 5.261 1.00 88.19 191 GLU A N 1
ATOM 1496 C CA . GLU A 1 191 ? 13.082 -22.155 5.179 1.00 88.19 191 GLU A CA 1
ATOM 1497 C C . GLU A 1 191 ? 11.630 -22.223 5.678 1.00 88.19 191 GLU A C 1
ATOM 1499 O O . GLU A 1 191 ? 10.825 -22.970 5.126 1.00 88.19 191 GLU A O 1
ATOM 1504 N N . ALA A 1 192 ? 11.238 -21.391 6.647 1.00 90.75 192 ALA A N 1
ATOM 1505 C CA . ALA A 1 192 ? 9.828 -21.224 6.994 1.00 90.75 192 ALA A CA 1
ATOM 1506 C C . ALA A 1 192 ? 9.042 -20.598 5.827 1.00 90.75 192 ALA A C 1
ATOM 1508 O O . ALA A 1 192 ? 7.986 -21.111 5.467 1.00 90.75 192 ALA A O 1
ATOM 1509 N N . VAL A 1 193 ? 9.581 -19.553 5.184 1.00 89.88 193 VAL A N 1
ATOM 1510 C CA . VAL A 1 193 ? 8.930 -18.865 4.045 1.00 89.88 193 VAL A CA 1
ATOM 1511 C C . VAL A 1 193 ? 8.807 -19.786 2.823 1.00 89.88 193 VAL A C 1
ATOM 1513 O O . VAL A 1 193 ? 7.701 -20.037 2.353 1.00 89.88 193 VAL A O 1
ATOM 1516 N N . ARG A 1 194 ? 9.934 -20.353 2.369 1.00 88.81 194 ARG A N 1
ATOM 1517 C CA . ARG A 1 194 ? 10.072 -21.798 2.157 1.00 88.81 194 ARG A CA 1
ATOM 1518 C C . ARG A 1 194 ? 8.813 -22.654 2.028 1.00 88.81 194 ARG A C 1
ATOM 1520 O O . ARG A 1 194 ? 8.139 -22.762 1.003 1.00 88.81 194 ARG A O 1
ATOM 1527 N N . MET A 1 195 ? 8.617 -23.382 3.111 1.00 91.50 195 MET A N 1
ATOM 1528 C CA . MET A 1 195 ? 7.548 -24.334 3.300 1.00 91.50 195 MET A CA 1
ATOM 1529 C C . MET A 1 195 ? 6.173 -23.664 3.303 1.00 91.50 195 MET A C 1
ATOM 1531 O O . MET A 1 195 ? 5.233 -24.294 2.835 1.00 91.50 195 MET A O 1
ATOM 1535 N N . MET A 1 196 ? 6.037 -22.414 3.762 1.00 93.12 196 MET A N 1
ATOM 1536 C CA . MET A 1 196 ? 4.754 -21.703 3.726 1.00 93.12 196 MET A CA 1
ATOM 1537 C C . MET A 1 196 ? 4.210 -21.619 2.301 1.00 93.12 196 MET A C 1
ATOM 1539 O O . MET A 1 196 ? 3.078 -22.035 2.079 1.00 93.12 196 MET A O 1
ATOM 1543 N N . GLU A 1 197 ? 5.017 -21.179 1.331 1.00 89.44 197 GLU A N 1
ATOM 1544 C CA . GLU A 1 197 ? 4.563 -21.078 -0.066 1.00 89.44 197 GLU A CA 1
ATOM 1545 C C . GLU A 1 197 ? 4.254 -22.455 -0.672 1.00 89.44 197 GLU A C 1
ATOM 1547 O O . GLU A 1 197 ? 3.296 -22.593 -1.424 1.00 89.44 197 GLU A O 1
ATOM 1552 N N . VAL A 1 198 ? 5.016 -23.497 -0.308 1.00 90.69 198 VAL A N 1
ATOM 1553 C CA . VAL A 1 198 ? 4.743 -24.878 -0.758 1.00 90.69 198 VAL A CA 1
ATOM 1554 C C . VAL A 1 198 ? 3.399 -25.385 -0.224 1.00 90.69 198 VAL A C 1
ATOM 1556 O O . VAL A 1 198 ? 2.672 -26.057 -0.947 1.00 90.69 198 VAL A O 1
ATOM 1559 N N . ASN A 1 199 ? 3.061 -25.061 1.027 1.00 91.75 199 ASN A N 1
ATOM 1560 C CA . ASN A 1 199 ? 1.797 -25.464 1.649 1.00 91.75 199 ASN A CA 1
ATOM 1561 C C . ASN A 1 199 ? 0.619 -24.556 1.256 1.00 91.75 199 ASN A C 1
ATOM 1563 O O . ASN A 1 199 ? -0.528 -24.939 1.457 1.00 91.75 199 ASN A O 1
ATOM 1567 N N . ASN A 1 200 ? 0.884 -23.368 0.702 1.00 91.06 200 ASN A N 1
ATOM 1568 C CA . ASN A 1 200 ? -0.126 -22.371 0.348 1.00 91.06 200 ASN A CA 1
ATOM 1569 C C . ASN A 1 200 ? 0.118 -21.871 -1.088 1.00 91.06 200 ASN A C 1
ATOM 1571 O O . ASN A 1 200 ? 0.568 -20.737 -1.281 1.00 91.06 200 ASN A O 1
ATOM 1575 N N . PRO A 1 201 ? -0.178 -22.691 -2.114 1.00 90.94 201 PRO A N 1
ATOM 1576 C CA . PRO A 1 201 ? 0.233 -22.440 -3.501 1.00 90.94 201 PRO A CA 1
ATOM 1577 C C . PRO A 1 201 ? -0.445 -21.227 -4.156 1.00 90.94 201 PRO A C 1
ATOM 1579 O O . PRO A 1 201 ? -0.000 -20.769 -5.202 1.00 90.94 201 PRO A O 1
ATOM 1582 N N . LEU A 1 202 ? -1.513 -20.696 -3.550 1.00 92.06 202 LEU A N 1
ATOM 1583 C CA . LEU A 1 202 ? -2.181 -19.464 -3.987 1.00 92.06 202 LEU A CA 1
ATOM 1584 C C . LEU A 1 202 ? -1.524 -18.187 -3.432 1.00 92.06 202 LEU A C 1
ATOM 1586 O O . LEU A 1 202 ? -1.988 -17.081 -3.719 1.00 92.06 202 LEU A O 1
ATOM 1590 N N . THR A 1 203 ? -0.466 -18.325 -2.629 1.00 91.75 203 THR A N 1
ATOM 1591 C CA . THR A 1 203 ? 0.385 -17.208 -2.210 1.00 91.75 203 THR A CA 1
ATOM 1592 C C . THR A 1 203 ? 1.482 -16.952 -3.240 1.00 91.75 203 THR A C 1
ATOM 1594 O O . THR A 1 203 ? 1.931 -17.864 -3.930 1.00 91.75 203 THR A O 1
ATOM 1597 N N . PHE A 1 204 ? 1.926 -15.703 -3.364 1.00 88.25 204 PHE A N 1
ATOM 1598 C CA . PHE A 1 204 ? 2.913 -15.317 -4.374 1.00 88.25 204 PHE A CA 1
ATOM 1599 C C . PHE A 1 204 ? 3.797 -14.166 -3.902 1.00 88.25 204 PHE A C 1
ATOM 1601 O O . PHE A 1 204 ? 3.446 -13.420 -2.995 1.00 88.25 204 PHE A O 1
ATOM 1608 N N . VAL A 1 205 ? 4.950 -13.990 -4.556 1.00 78.25 205 VAL A N 1
ATOM 1609 C CA . VAL A 1 205 ? 5.867 -12.854 -4.330 1.00 78.25 205 VAL A CA 1
ATOM 1610 C C . VAL A 1 205 ? 6.301 -12.719 -2.852 1.00 78.25 205 VAL A C 1
ATOM 1612 O O . VAL A 1 205 ? 6.636 -11.629 -2.391 1.00 78.25 205 VAL A O 1
ATOM 1615 N N . ASN A 1 206 ? 6.357 -13.819 -2.085 1.00 71.56 206 ASN A N 1
ATOM 1616 C CA . ASN A 1 206 ? 6.871 -13.783 -0.706 1.00 71.56 206 ASN A CA 1
ATOM 1617 C C . ASN A 1 206 ? 8.400 -13.976 -0.652 1.00 71.56 206 ASN A C 1
ATOM 1619 O O . ASN A 1 206 ? 9.029 -13.763 0.394 1.00 71.56 206 ASN A O 1
ATOM 1623 N N . ARG A 1 207 ? 9.028 -14.297 -1.792 1.00 62.88 207 ARG A N 1
ATOM 1624 C CA . ARG A 1 207 ? 10.484 -14.346 -1.998 1.00 62.88 207 ARG A CA 1
ATOM 1625 C C . ARG A 1 207 ? 10.904 -13.553 -3.221 1.00 62.88 207 ARG A C 1
ATOM 1627 O O . ARG A 1 207 ? 10.153 -13.444 -4.186 1.00 62.88 207 ARG A O 1
ATOM 1634 N N . ASP A 1 208 ? 12.123 -13.032 -3.180 1.00 62.12 208 ASP A N 1
ATOM 1635 C CA . ASP A 1 208 ? 12.744 -12.474 -4.372 1.00 62.12 208 ASP A CA 1
ATOM 1636 C C . ASP A 1 208 ? 13.251 -13.608 -5.279 1.00 62.12 208 ASP A C 1
ATOM 1638 O O . ASP A 1 208 ? 13.481 -14.730 -4.809 1.00 62.12 208 ASP A O 1
ATOM 1642 N N . PRO A 1 209 ? 13.472 -13.332 -6.577 1.00 45.38 209 PRO A N 1
ATOM 1643 C CA . PRO A 1 209 ? 14.071 -14.296 -7.502 1.00 45.38 209 PRO A CA 1
ATOM 1644 C C . PRO A 1 209 ? 15.464 -14.804 -7.085 1.00 45.38 209 PRO A C 1
ATOM 1646 O O . PRO A 1 209 ? 15.971 -15.744 -7.690 1.00 45.38 209 PRO A O 1
ATOM 1649 N N . THR A 1 210 ? 16.097 -14.194 -6.073 1.00 50.31 210 THR A N 1
ATOM 1650 C CA . THR A 1 210 ? 17.405 -14.588 -5.521 1.00 50.31 210 THR A CA 1
ATOM 1651 C C . THR A 1 210 ? 17.296 -15.464 -4.263 1.00 50.31 210 THR A C 1
ATOM 1653 O O . THR A 1 210 ? 18.313 -15.832 -3.677 1.00 50.31 210 THR A O 1
ATOM 1656 N N . GLY A 1 211 ? 16.076 -15.827 -3.845 1.00 48.53 211 GLY A N 1
ATOM 1657 C CA . GLY A 1 211 ? 15.804 -16.703 -2.704 1.00 48.53 211 GLY A CA 1
ATOM 1658 C C . GLY A 1 211 ? 15.762 -16.013 -1.335 1.00 48.53 211 GLY A C 1
ATOM 1659 O O . GLY A 1 211 ? 15.640 -16.698 -0.316 1.00 48.53 211 GLY A O 1
ATOM 1660 N N . ARG A 1 212 ? 15.839 -14.679 -1.258 1.00 55.56 212 ARG A N 1
ATOM 1661 C CA . ARG A 1 212 ? 15.679 -13.943 0.007 1.00 55.56 212 ARG A CA 1
ATOM 1662 C C . ARG A 1 212 ? 14.195 -13.681 0.262 1.00 55.56 212 ARG A C 1
ATOM 1664 O O . ARG A 1 212 ? 13.450 -13.326 -0.648 1.00 55.56 212 ARG A O 1
ATOM 1671 N N . GLY A 1 213 ? 13.755 -13.829 1.512 1.00 57.69 213 GLY A N 1
ATOM 1672 C CA . GLY A 1 213 ? 12.368 -13.541 1.889 1.00 57.69 213 GLY A CA 1
ATOM 1673 C C . GLY A 1 213 ? 12.036 -12.061 1.671 1.00 57.69 213 GLY A C 1
ATOM 1674 O O . GLY A 1 213 ? 12.609 -11.204 2.342 1.00 57.69 213 GLY A O 1
ATOM 1675 N N . LEU A 1 214 ? 11.119 -11.766 0.745 1.00 67.31 214 LEU A N 1
ATOM 1676 C CA . LEU A 1 214 ? 10.538 -10.429 0.544 1.00 67.31 214 LEU A CA 1
ATOM 1677 C C . LEU A 1 214 ? 9.455 -10.120 1.575 1.00 67.31 214 LEU A C 1
ATOM 1679 O O . LEU A 1 214 ? 9.105 -8.962 1.783 1.00 67.31 214 LEU A O 1
ATOM 1683 N N . ILE A 1 215 ? 8.961 -11.165 2.234 1.00 76.94 215 ILE A N 1
ATOM 1684 C CA . ILE A 1 215 ? 7.840 -11.100 3.158 1.00 76.94 215 ILE A CA 1
ATOM 1685 C C . ILE A 1 215 ? 8.114 -10.201 4.370 1.00 76.94 215 ILE A C 1
ATOM 1687 O O . ILE A 1 215 ? 7.198 -9.600 4.916 1.00 76.94 215 ILE A O 1
ATOM 1691 N N . ALA A 1 216 ? 9.373 -10.093 4.804 1.00 84.06 216 ALA A N 1
ATOM 1692 C CA . ALA A 1 216 ? 9.760 -9.405 6.028 1.00 84.06 216 ALA A CA 1
ATOM 1693 C C . ALA A 1 216 ? 10.535 -8.114 5.713 1.00 84.06 216 ALA A C 1
ATOM 1695 O O . ALA A 1 216 ? 11.596 -8.174 5.082 1.00 84.06 216 ALA A O 1
ATOM 1696 N N . PRO A 1 217 ? 10.080 -6.941 6.192 1.00 82.44 217 PRO A N 1
ATOM 1697 C CA . PRO A 1 217 ? 10.835 -5.707 6.022 1.00 82.44 217 PRO A CA 1
ATOM 1698 C C . PRO A 1 217 ? 12.222 -5.790 6.670 1.00 82.44 217 PRO A C 1
ATOM 1700 O O . PRO A 1 217 ? 12.414 -6.439 7.698 1.00 82.44 217 PRO A O 1
ATOM 1703 N N . ARG A 1 218 ? 13.197 -5.065 6.113 1.00 81.38 218 ARG A N 1
ATOM 1704 C CA . ARG A 1 218 ? 14.551 -4.923 6.695 1.00 81.38 218 ARG A CA 1
ATOM 1705 C C . ARG A 1 218 ? 14.689 -3.707 7.617 1.00 81.38 218 ARG A C 1
ATOM 1707 O O . ARG A 1 218 ? 15.787 -3.339 8.008 1.00 81.38 218 ARG A O 1
ATOM 1714 N N . THR A 1 219 ? 13.577 -3.058 7.938 1.00 79.94 219 THR A N 1
ATOM 1715 C CA . THR A 1 219 ? 13.511 -1.875 8.802 1.00 79.94 219 THR A CA 1
ATOM 1716 C C . THR A 1 219 ? 13.196 -2.252 10.246 1.00 79.94 219 THR A C 1
ATOM 1718 O O . THR A 1 219 ? 12.598 -3.308 10.483 1.00 79.94 219 THR A O 1
ATOM 1721 N N . PRO A 1 220 ? 13.493 -1.376 11.223 1.00 83.75 220 PRO A N 1
ATOM 1722 C CA . PRO A 1 220 ? 13.057 -1.544 12.613 1.00 83.75 220 PRO A CA 1
ATOM 1723 C C . PRO A 1 220 ? 11.539 -1.324 12.808 1.00 83.75 220 PRO A C 1
ATOM 1725 O O . PRO A 1 220 ? 11.095 -1.055 13.917 1.00 83.75 220 PRO A O 1
ATOM 1728 N N . CYS A 1 221 ? 10.727 -1.432 11.750 1.00 86.69 221 CYS A N 1
ATOM 1729 C CA . CYS A 1 221 ? 9.290 -1.171 11.780 1.00 86.69 221 CYS A CA 1
ATOM 1730 C C . CYS A 1 221 ? 8.500 -2.282 12.515 1.00 86.69 221 CYS A C 1
ATOM 1732 O O . CYS A 1 221 ? 9.010 -3.395 12.698 1.00 86.69 221 CYS A O 1
ATOM 1734 N N . PRO A 1 222 ? 7.236 -2.021 12.900 1.00 91.88 222 PRO A N 1
ATOM 1735 C CA . PRO A 1 222 ? 6.396 -2.978 13.620 1.00 91.88 222 PRO A CA 1
ATOM 1736 C C . PRO A 1 222 ? 5.887 -4.151 12.774 1.00 91.88 222 PRO A C 1
ATOM 1738 O O . PRO A 1 222 ? 5.279 -5.053 13.331 1.00 91.88 222 PRO A O 1
ATOM 1741 N N . VAL A 1 223 ? 6.090 -4.181 11.456 1.00 93.12 223 VAL A N 1
ATOM 1742 C CA . VAL A 1 223 ? 5.624 -5.298 10.615 1.00 93.12 223 VAL A CA 1
ATOM 1743 C C . VAL A 1 223 ? 6.527 -6.512 10.816 1.00 93.12 223 VAL A C 1
ATOM 1745 O O . VAL A 1 223 ? 7.744 -6.411 10.658 1.00 93.12 223 VAL A O 1
ATOM 1748 N N . LEU A 1 224 ? 5.950 -7.665 11.145 1.00 94.38 224 LEU A N 1
ATOM 1749 C CA . LEU A 1 224 ? 6.655 -8.940 11.197 1.00 94.38 224 LEU A CA 1
ATOM 1750 C C . LEU A 1 224 ? 6.876 -9.459 9.774 1.00 94.38 224 LEU A C 1
ATOM 1752 O O . LEU A 1 224 ? 8.021 -9.577 9.338 1.00 94.38 224 LEU A O 1
ATOM 1756 N N . TYR A 1 225 ? 5.782 -9.683 9.047 1.00 94.25 225 TYR A N 1
ATOM 1757 C CA . TYR A 1 225 ? 5.780 -10.056 7.638 1.00 94.25 225 TYR A CA 1
ATOM 1758 C C . TYR A 1 225 ? 4.475 -9.629 6.941 1.00 94.25 225 TYR A C 1
ATOM 1760 O O . TYR A 1 225 ? 3.478 -9.360 7.612 1.00 94.25 225 TYR A O 1
ATOM 1768 N N . GLY A 1 226 ? 4.492 -9.574 5.609 1.00 94.62 226 GLY A N 1
ATOM 1769 C CA . GLY A 1 226 ? 3.331 -9.370 4.741 1.00 94.62 226 GLY A CA 1
ATOM 1770 C C . GLY A 1 226 ? 3.176 -10.523 3.746 1.00 94.62 226 GLY A C 1
ATOM 1771 O O . GLY A 1 226 ? 4.016 -10.646 2.862 1.00 94.62 226 GLY A O 1
ATOM 1772 N N . ILE A 1 227 ? 2.153 -11.369 3.897 1.00 95.44 227 ILE A N 1
ATOM 1773 C CA . ILE A 1 227 ? 1.879 -12.509 3.003 1.00 95.44 227 ILE A CA 1
ATOM 1774 C C . ILE A 1 227 ? 0.944 -12.048 1.891 1.00 95.44 227 ILE A C 1
ATOM 1776 O O . ILE A 1 227 ? -0.148 -11.567 2.189 1.00 95.44 227 ILE A O 1
ATOM 1780 N N . ARG A 1 228 ? 1.328 -12.241 0.628 1.00 95.19 228 ARG A N 1
ATOM 1781 C CA . ARG A 1 228 ? 0.467 -11.925 -0.522 1.00 95.19 228 ARG A CA 1
ATOM 1782 C C . ARG A 1 228 ? -0.153 -13.172 -1.122 1.00 95.19 228 ARG A C 1
ATOM 1784 O O . ARG A 1 228 ? 0.495 -14.219 -1.177 1.00 95.19 228 ARG A O 1
ATOM 1791 N N . GLY A 1 229 ? -1.386 -13.051 -1.597 1.00 95.38 229 GLY A N 1
ATOM 1792 C CA . GLY A 1 229 ? -2.101 -14.160 -2.211 1.00 95.38 229 GLY A CA 1
ATOM 1793 C C . GLY A 1 229 ? -3.350 -13.755 -2.980 1.00 95.38 229 GLY A C 1
ATOM 1794 O O . GLY A 1 229 ? -3.733 -12.584 -3.032 1.00 95.38 229 GLY A O 1
ATOM 1795 N N . ALA A 1 230 ? -3.951 -14.760 -3.611 1.00 95.12 230 ALA A N 1
ATOM 1796 C CA . ALA A 1 230 ? -5.074 -14.614 -4.532 1.00 95.12 230 ALA A CA 1
ATOM 1797 C C . ALA A 1 230 ? -6.457 -14.620 -3.862 1.00 95.12 230 ALA A C 1
ATOM 1799 O O . ALA A 1 230 ? -7.446 -14.504 -4.570 1.00 95.12 230 ALA A O 1
ATOM 1800 N N . THR A 1 231 ? -6.550 -14.816 -2.543 1.00 95.75 231 THR A N 1
ATOM 1801 C CA . THR A 1 231 ? -7.809 -14.793 -1.774 1.00 95.75 231 THR A CA 1
ATOM 1802 C C . THR A 1 231 ? -7.535 -14.395 -0.321 1.00 95.75 231 THR A C 1
ATOM 1804 O O . THR A 1 231 ? -6.393 -14.492 0.139 1.00 95.75 231 THR A O 1
ATOM 1807 N N . THR A 1 232 ? -8.570 -13.991 0.420 1.00 96.19 232 THR A N 1
ATOM 1808 C CA . THR A 1 232 ? -8.482 -13.782 1.877 1.00 96.19 232 THR A CA 1
ATOM 1809 C C . THR A 1 232 ? -8.097 -15.084 2.583 1.00 96.19 232 THR A C 1
ATOM 1811 O O . THR A 1 232 ? -7.168 -15.117 3.387 1.00 96.19 232 THR A O 1
ATOM 1814 N N . GLU A 1 233 ? -8.756 -16.182 2.220 1.00 96.88 233 GLU A N 1
ATOM 1815 C CA . GLU A 1 233 ? -8.621 -17.481 2.871 1.00 96.88 233 GLU A CA 1
ATOM 1816 C C . GLU A 1 233 ? -7.194 -18.020 2.738 1.00 96.88 233 GLU A C 1
ATOM 1818 O O . GLU A 1 233 ? -6.631 -18.535 3.704 1.00 96.88 233 GLU A O 1
ATOM 1823 N N . CYS A 1 234 ? -6.565 -17.871 1.566 1.00 96.19 234 CYS A N 1
ATOM 1824 C CA . CYS A 1 234 ? -5.210 -18.382 1.372 1.00 96.19 234 CYS A CA 1
ATOM 1825 C C . CYS A 1 234 ? -4.164 -17.610 2.183 1.00 96.19 234 CYS A C 1
ATOM 1827 O O . CYS A 1 234 ? -3.211 -18.214 2.676 1.00 96.19 234 CYS A O 1
ATOM 1829 N N . VAL A 1 235 ? -4.312 -16.286 2.334 1.00 97.44 235 VAL A N 1
ATOM 1830 C CA . VAL A 1 235 ? -3.352 -15.500 3.124 1.00 97.44 235 VAL A CA 1
ATOM 1831 C C . VAL A 1 235 ? -3.531 -15.749 4.623 1.00 97.44 235 VAL A C 1
ATOM 1833 O O . VAL A 1 235 ? -2.535 -15.805 5.343 1.00 97.44 235 VAL A O 1
ATOM 1836 N N . GLU A 1 236 ? -4.761 -15.984 5.088 1.00 97.88 236 GLU A N 1
ATOM 1837 C CA . GLU A 1 236 ? -5.054 -16.372 6.474 1.00 97.88 236 GLU A CA 1
ATOM 1838 C C . GLU A 1 236 ? -4.527 -17.770 6.806 1.00 97.88 236 GLU A C 1
ATOM 1840 O O . GLU A 1 236 ? -3.839 -17.944 7.813 1.00 97.88 236 GLU A O 1
ATOM 1845 N N . GLN A 1 237 ? -4.761 -18.759 5.940 1.00 97.50 237 GLN A N 1
ATOM 1846 C CA . GLN A 1 237 ? -4.207 -20.108 6.103 1.00 97.50 237 GLN A CA 1
ATOM 1847 C C . GLN A 1 237 ? -2.677 -20.079 6.158 1.00 97.50 237 GLN A C 1
ATOM 1849 O O . GLN A 1 237 ? -2.074 -20.675 7.054 1.00 97.50 237 GLN A O 1
ATOM 1854 N N . ALA A 1 238 ? -2.045 -19.312 5.267 1.00 96.75 238 ALA A N 1
ATOM 1855 C CA . ALA A 1 238 ? -0.602 -19.120 5.264 1.00 96.75 238 ALA A CA 1
ATOM 1856 C C . ALA A 1 238 ? -0.094 -18.455 6.553 1.00 96.75 238 ALA A C 1
ATOM 1858 O O . ALA A 1 238 ? 0.938 -18.862 7.096 1.00 96.75 238 ALA A O 1
ATOM 1859 N N . HIS A 1 239 ? -0.819 -17.463 7.076 1.00 97.31 239 HIS A N 1
ATOM 1860 C CA . HIS A 1 239 ? -0.503 -16.836 8.357 1.00 97.31 239 HIS A CA 1
ATOM 1861 C C . HIS A 1 239 ? -0.610 -17.827 9.515 1.00 97.31 239 HIS A C 1
ATOM 1863 O O . HIS A 1 239 ? 0.346 -17.973 10.275 1.00 97.31 239 HIS A O 1
ATOM 1869 N N . HIS A 1 240 ? -1.721 -18.552 9.630 1.00 97.31 240 HIS A N 1
ATOM 1870 C CA . HIS A 1 240 ? -1.909 -19.546 10.684 1.00 97.31 240 HIS A CA 1
ATOM 1871 C C . HIS A 1 240 ? -0.852 -20.647 10.626 1.00 97.31 240 HIS A C 1
ATOM 1873 O O . HIS A 1 240 ? -0.289 -21.005 11.660 1.00 97.31 240 HIS A O 1
ATOM 1879 N N . TRP A 1 241 ? -0.501 -21.110 9.425 1.00 96.69 241 TRP A N 1
ATOM 1880 C CA . TRP A 1 241 ? 0.595 -22.053 9.224 1.00 96.69 241 TRP A CA 1
ATOM 1881 C C . TRP A 1 241 ? 1.939 -21.476 9.689 1.00 96.69 241 TRP A C 1
ATOM 1883 O O . TRP A 1 241 ? 2.704 -22.145 10.379 1.00 96.69 241 TRP A O 1
ATOM 1893 N N . MET A 1 242 ? 2.237 -20.211 9.373 1.00 95.62 242 MET A N 1
ATOM 1894 C CA . MET A 1 242 ? 3.447 -19.545 9.869 1.00 95.62 242 MET A CA 1
ATOM 1895 C C . MET A 1 242 ? 3.444 -19.410 11.395 1.00 95.62 242 MET A C 1
ATOM 1897 O O . MET A 1 242 ? 4.495 -19.536 12.017 1.00 95.62 242 MET A O 1
ATOM 1901 N N . GLN A 1 243 ? 2.291 -19.138 12.010 1.00 96.69 243 GLN A N 1
ATOM 1902 C CA . GLN A 1 243 ? 2.157 -18.952 13.459 1.00 96.69 243 GLN A CA 1
ATOM 1903 C C . GLN A 1 243 ? 2.099 -20.257 14.258 1.00 96.69 243 GLN A C 1
ATOM 1905 O O . GLN A 1 243 ? 2.432 -20.241 15.442 1.00 96.69 243 GLN A O 1
ATOM 1910 N N . SER A 1 244 ? 1.778 -21.394 13.634 1.00 95.88 244 SER A N 1
ATOM 1911 C CA . SER A 1 244 ? 1.848 -22.707 14.288 1.00 95.88 244 SER A CA 1
ATOM 1912 C C . SER A 1 244 ? 3.284 -23.208 14.481 1.00 95.88 244 SER A C 1
ATOM 1914 O O . SER A 1 244 ? 3.509 -24.225 15.137 1.00 95.88 244 SER A O 1
ATOM 1916 N N . ARG A 1 245 ? 4.275 -22.525 13.897 1.00 94.50 245 ARG A N 1
ATOM 1917 C CA . ARG A 1 245 ? 5.686 -22.898 13.990 1.00 94.50 245 ARG A CA 1
ATOM 1918 C C . ARG A 1 245 ? 6.359 -22.308 15.225 1.00 94.50 245 ARG A C 1
ATOM 1920 O O . ARG A 1 245 ? 6.205 -21.132 15.542 1.00 94.50 245 ARG A O 1
ATOM 1927 N N . SER A 1 246 ? 7.219 -23.098 15.865 1.00 93.50 246 SER A N 1
ATOM 1928 C CA . SER A 1 246 ? 8.025 -22.667 17.019 1.00 93.50 246 SER A CA 1
ATOM 1929 C C . SER A 1 246 ? 9.248 -21.814 16.641 1.00 93.50 246 SER A C 1
ATOM 1931 O O . SER A 1 246 ? 9.796 -21.073 17.469 1.00 93.50 246 SER A O 1
ATOM 1933 N N . ASP A 1 247 ? 9.694 -21.889 15.384 1.00 92.75 247 ASP A N 1
ATOM 1934 C CA . ASP A 1 247 ? 10.839 -21.142 14.854 1.00 92.75 247 ASP A CA 1
ATOM 1935 C C . ASP A 1 247 ? 10.458 -19.783 14.241 1.00 92.75 247 ASP A C 1
ATOM 1937 O O . ASP A 1 247 ? 11.346 -19.056 13.797 1.00 92.75 247 ASP A O 1
ATOM 1941 N N . VAL A 1 248 ? 9.176 -19.404 14.284 1.00 94.00 248 VAL A N 1
ATOM 1942 C CA . VAL A 1 248 ? 8.664 -18.104 13.830 1.00 94.00 248 VAL A CA 1
ATOM 1943 C C . VAL A 1 248 ? 8.240 -17.256 15.034 1.00 94.00 248 VAL A C 1
ATOM 1945 O O . VAL A 1 248 ? 7.683 -17.756 16.011 1.00 94.00 248 VAL A O 1
ATOM 1948 N N . GLU A 1 249 ? 8.543 -15.958 14.997 1.00 94.88 249 GLU A N 1
ATOM 1949 C CA . GLU A 1 249 ? 8.051 -14.994 15.986 1.00 94.88 249 GLU A CA 1
ATOM 1950 C C . GLU A 1 249 ? 6.516 -14.979 16.027 1.00 94.88 249 GLU A C 1
ATOM 1952 O O . GLU A 1 249 ? 5.851 -14.948 14.989 1.00 94.88 249 GLU A O 1
ATOM 1957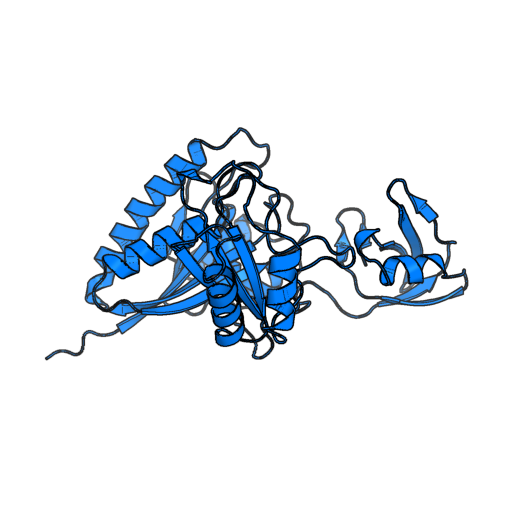 N N . GLN A 1 250 ? 5.960 -14.964 17.236 1.00 95.56 250 GLN A N 1
ATOM 1958 C CA . GLN A 1 250 ? 4.518 -14.885 17.439 1.00 95.56 250 GLN A CA 1
ATOM 1959 C C . GLN A 1 250 ? 4.006 -13.457 17.227 1.00 95.56 250 GLN A C 1
ATOM 1961 O O . GLN A 1 250 ? 4.614 -12.478 17.671 1.00 95.56 250 GLN A O 1
ATOM 1966 N N . SER A 1 251 ? 2.854 -13.355 16.582 1.00 96.06 251 SER A N 1
ATOM 1967 C CA . SER A 1 251 ? 2.162 -12.131 16.219 1.00 96.06 251 SER A CA 1
ATOM 1968 C C . SER A 1 251 ? 0.716 -12.226 16.687 1.00 96.06 251 SER A C 1
ATOM 1970 O O . SER A 1 251 ? -0.068 -13.027 16.191 1.00 96.06 251 SER A O 1
ATOM 1972 N N . ILE A 1 252 ? 0.366 -11.3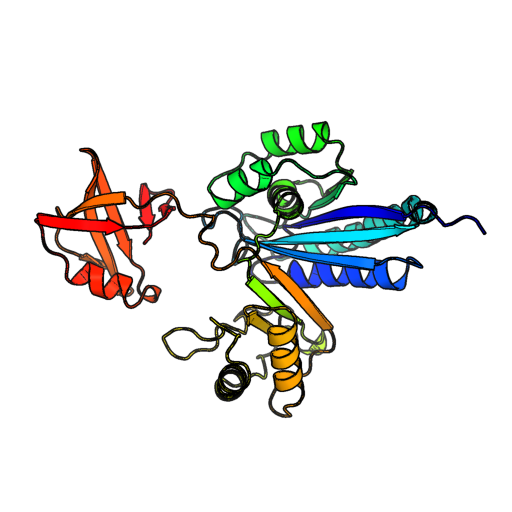97 17.669 1.00 92.12 252 ILE A N 1
ATOM 1973 C CA . ILE A 1 252 ? -0.986 -11.359 18.252 1.00 92.12 252 ILE A CA 1
ATOM 1974 C C . ILE A 1 252 ? -1.938 -10.532 17.372 1.00 92.12 252 ILE A C 1
ATOM 1976 O O . ILE A 1 252 ? -3.153 -10.673 17.453 1.00 92.12 252 ILE A O 1
ATOM 1980 N N . ARG A 1 253 ? -1.387 -9.647 16.535 1.00 95.50 253 ARG A N 1
ATOM 1981 C CA . ARG A 1 253 ? -2.148 -8.743 15.673 1.00 95.50 253 ARG A CA 1
ATOM 1982 C C . ARG A 1 253 ? -1.780 -8.968 14.220 1.00 95.50 253 ARG A C 1
ATOM 1984 O O . ARG A 1 253 ? -0.608 -8.862 13.858 1.00 95.50 253 ARG A O 1
ATOM 1991 N N . TRP A 1 254 ? -2.795 -9.157 13.395 1.00 97.62 254 TRP A N 1
ATOM 1992 C CA . TRP A 1 254 ? -2.684 -9.231 11.948 1.00 97.62 254 TRP A CA 1
ATOM 1993 C C . TRP A 1 254 ? -3.974 -8.721 11.308 1.00 97.62 254 TRP A C 1
ATOM 1995 O O . TRP A 1 254 ? -5.015 -8.666 11.962 1.00 97.62 254 TRP A O 1
ATOM 2005 N N . ALA A 1 255 ? -3.906 -8.323 10.040 1.00 98.00 255 ALA A N 1
ATOM 2006 C CA . ALA A 1 255 ? -5.099 -8.035 9.255 1.00 98.00 255 ALA A CA 1
ATOM 2007 C C . ALA A 1 255 ? -4.859 -8.257 7.762 1.00 98.00 255 ALA A C 1
ATOM 2009 O O . ALA A 1 255 ? -3.769 -7.987 7.246 1.00 98.00 255 ALA A O 1
ATOM 2010 N N . VAL A 1 256 ? -5.913 -8.685 7.071 1.00 98.25 256 VAL A N 1
ATOM 2011 C CA . VAL A 1 256 ? -5.950 -8.819 5.613 1.00 98.25 256 VAL A CA 1
ATOM 2012 C C . VAL A 1 256 ? -6.388 -7.502 4.982 1.00 98.25 256 VAL A C 1
ATOM 2014 O O . VAL A 1 256 ? -7.326 -6.858 5.451 1.00 98.25 256 VAL A O 1
ATOM 2017 N N . HIS A 1 257 ? -5.709 -7.105 3.908 1.00 98.31 257 HIS A N 1
ATOM 2018 C CA . HIS A 1 257 ? -6.058 -5.950 3.089 1.00 98.31 257 HIS A CA 1
ATOM 2019 C C . HIS A 1 257 ? -6.239 -6.412 1.647 1.00 98.31 257 HIS A C 1
ATOM 2021 O O . HIS A 1 257 ? -5.396 -7.145 1.130 1.00 98.31 257 HIS A O 1
ATOM 2027 N N . LYS A 1 258 ? -7.305 -5.958 0.986 1.00 98.19 258 LYS A N 1
ATOM 2028 C CA . LYS A 1 258 ? -7.400 -6.032 -0.474 1.00 98.19 258 LYS A CA 1
ATOM 2029 C C . LYS A 1 258 ? -6.472 -4.965 -1.060 1.00 98.19 258 LYS A C 1
ATOM 2031 O O . LYS A 1 258 ? -6.375 -3.872 -0.501 1.00 98.19 258 LYS A O 1
ATOM 2036 N N . THR A 1 259 ? -5.750 -5.266 -2.132 1.00 97.75 259 THR A N 1
ATOM 2037 C CA . THR A 1 259 ? -4.695 -4.383 -2.648 1.00 97.75 259 THR A CA 1
ATOM 2038 C C . THR A 1 259 ? -4.737 -4.250 -4.169 1.00 97.75 259 THR A C 1
ATOM 2040 O O . THR A 1 259 ? -5.233 -5.131 -4.875 1.00 97.75 259 THR A O 1
ATOM 2043 N N . ASN A 1 260 ? -4.184 -3.147 -4.672 1.00 96.69 260 ASN A N 1
ATOM 2044 C CA . ASN A 1 260 ? -3.883 -2.928 -6.091 1.00 96.69 260 ASN A CA 1
ATOM 2045 C C . ASN A 1 260 ? -2.457 -3.386 -6.458 1.00 96.69 260 ASN A C 1
ATOM 2047 O O . ASN A 1 260 ? -1.868 -2.945 -7.441 1.00 96.69 260 ASN A O 1
ATOM 2051 N N . GLN A 1 261 ? -1.829 -4.218 -5.626 1.00 93.50 261 GLN A N 1
ATOM 2052 C CA . GLN A 1 261 ? -0.528 -4.772 -5.979 1.00 93.50 261 GLN A CA 1
ATOM 2053 C C . GLN A 1 261 ? -0.702 -5.762 -7.132 1.00 93.50 261 GLN A C 1
ATOM 2055 O O . GLN A 1 261 ? -1.706 -6.463 -7.202 1.00 93.50 261 GLN A O 1
ATOM 2060 N N . LEU A 1 262 ? 0.296 -5.825 -8.019 1.00 90.94 262 LEU A N 1
ATOM 2061 C CA . LEU A 1 262 ? 0.299 -6.694 -9.206 1.00 90.94 262 LEU A CA 1
ATOM 2062 C C . LEU A 1 262 ? -0.838 -6.428 -10.209 1.00 90.94 262 LEU A C 1
ATOM 2064 O O . LEU A 1 262 ? -1.124 -7.290 -11.032 1.00 90.94 262 LEU A O 1
ATOM 2068 N N . SER A 1 263 ? -1.488 -5.264 -10.145 1.00 91.81 263 SER A N 1
ATOM 2069 C CA . SER A 1 263 ? -2.541 -4.901 -11.097 1.00 91.81 263 SER A CA 1
ATOM 2070 C C . SER A 1 263 ? -2.029 -4.118 -12.307 1.00 91.81 263 SER A C 1
ATOM 2072 O O . SER A 1 263 ? -2.771 -3.928 -13.261 1.00 91.81 263 SER A O 1
ATOM 2074 N N . ASP A 1 264 ? -0.775 -3.658 -12.261 1.00 93.06 264 ASP A N 1
ATOM 2075 C CA . ASP A 1 264 ? -0.167 -2.785 -13.267 1.00 93.06 264 ASP A CA 1
ATOM 2076 C C . ASP A 1 264 ? -0.899 -1.445 -13.476 1.00 93.06 264 ASP A C 1
ATOM 2078 O O . ASP A 1 264 ? -0.617 -0.742 -14.437 1.00 93.06 264 ASP A O 1
ATOM 2082 N N . ASP A 1 265 ? -1.750 -1.016 -12.532 1.00 94.25 265 ASP A N 1
ATOM 2083 C CA . ASP A 1 265 ? -2.555 0.221 -12.641 1.00 94.25 265 ASP A CA 1
ATOM 2084 C C . ASP A 1 265 ? -1.717 1.496 -12.834 1.00 94.25 265 ASP A C 1
ATOM 2086 O O . ASP A 1 265 ? -2.218 2.513 -13.305 1.00 94.25 265 ASP A O 1
ATOM 2090 N N . HIS A 1 266 ? -0.441 1.465 -12.446 1.00 92.38 266 HIS A N 1
ATOM 2091 C CA . HIS A 1 266 ? 0.485 2.580 -12.635 1.00 92.38 266 HIS A CA 1
ATOM 2092 C C . HIS A 1 266 ? 1.112 2.606 -14.037 1.00 92.38 266 HIS A C 1
ATOM 2094 O O . HIS A 1 266 ? 1.695 3.622 -14.413 1.00 92.38 266 HIS A O 1
ATOM 2100 N N . LEU A 1 267 ? 1.048 1.504 -14.791 1.00 91.62 267 LEU A N 1
ATOM 2101 C CA . LEU A 1 267 ? 1.634 1.385 -16.121 1.00 91.62 267 LEU A CA 1
ATOM 2102 C C . LEU A 1 267 ? 0.705 1.971 -17.186 1.00 91.62 267 LEU A C 1
ATOM 2104 O O . LEU A 1 267 ? -0.518 1.888 -17.113 1.00 91.62 267 LEU A O 1
ATOM 2108 N N . GLY A 1 268 ? 1.323 2.572 -18.201 1.00 85.19 268 GLY A N 1
ATOM 2109 C CA . GLY A 1 268 ? 0.626 3.029 -19.395 1.00 85.19 268 GLY A CA 1
ATOM 2110 C C . GLY A 1 268 ? 0.431 1.910 -20.420 1.00 85.19 268 GLY A C 1
ATOM 2111 O O . GLY A 1 268 ? 0.409 0.722 -20.113 1.00 85.19 268 GLY A O 1
ATOM 2112 N N . VAL A 1 269 ? 0.326 2.305 -21.685 1.00 89.00 269 VAL A N 1
ATOM 2113 C CA . VAL A 1 269 ? 0.186 1.374 -22.811 1.00 89.00 269 VAL A CA 1
ATOM 2114 C C . VAL A 1 269 ? 1.536 0.825 -23.279 1.00 89.00 269 VAL A C 1
ATOM 2116 O O . VAL A 1 269 ? 2.575 1.478 -23.147 1.00 89.00 269 VAL A O 1
ATOM 2119 N N . VAL A 1 270 ? 1.510 -0.360 -23.896 1.00 94.50 270 VAL A N 1
ATOM 2120 C CA . VAL A 1 270 ? 2.693 -0.960 -24.529 1.00 94.50 270 VAL A CA 1
ATOM 2121 C C . VAL A 1 270 ? 3.211 -0.034 -25.631 1.00 94.50 270 VAL A C 1
ATOM 2123 O O . VAL A 1 270 ? 2.502 0.287 -26.588 1.00 94.50 270 VAL A O 1
ATOM 2126 N N . SER A 1 271 ? 4.469 0.374 -25.509 1.00 95.19 271 SER A N 1
ATOM 2127 C CA . SER A 1 271 ? 5.154 1.246 -26.462 1.00 95.19 271 SER A CA 1
ATOM 2128 C C . SER A 1 271 ? 6.070 0.439 -27.380 1.00 95.19 271 SER A C 1
ATOM 2130 O O . SER A 1 271 ? 6.562 -0.616 -26.990 1.00 95.19 271 SER A O 1
ATOM 2132 N N . HIS A 1 272 ? 6.284 0.919 -28.609 1.00 96.38 272 HIS A N 1
ATOM 2133 C CA . HIS A 1 272 ? 7.040 0.206 -29.645 1.00 96.38 272 HIS A CA 1
ATOM 2134 C C . HIS A 1 272 ? 8.081 1.106 -30.301 1.00 96.38 272 HIS A C 1
ATOM 2136 O O . HIS A 1 272 ? 7.781 2.239 -30.672 1.00 96.38 272 HIS A O 1
ATOM 2142 N N . GLY A 1 273 ? 9.283 0.589 -30.525 1.00 96.75 273 GLY A N 1
ATOM 2143 C CA . GLY A 1 273 ? 10.384 1.393 -31.043 1.00 96.75 273 GLY A CA 1
ATOM 2144 C C . GLY A 1 273 ? 11.566 0.561 -31.508 1.00 96.75 273 GLY A C 1
ATOM 2145 O O . GLY A 1 273 ? 11.570 -0.664 -31.389 1.00 96.75 273 GLY A O 1
ATOM 2146 N N . THR A 1 274 ? 12.564 1.248 -32.054 1.00 98.06 274 THR A N 1
ATOM 2147 C CA . THR A 1 274 ? 13.765 0.618 -32.614 1.00 98.06 274 THR A CA 1
ATOM 2148 C C . THR A 1 274 ? 14.984 0.986 -31.787 1.00 98.06 274 THR A C 1
ATOM 2150 O O . THR A 1 274 ? 15.210 2.166 -31.526 1.00 98.06 274 THR A O 1
ATOM 2153 N N . VAL A 1 275 ? 15.787 -0.003 -31.407 1.00 98.19 275 VAL A N 1
ATOM 2154 C CA . VAL A 1 275 ? 17.041 0.188 -30.669 1.00 98.19 275 VAL A CA 1
ATOM 2155 C C . VAL A 1 275 ? 18.057 0.938 -31.533 1.00 98.19 275 VAL A C 1
ATOM 2157 O O . VAL A 1 275 ? 18.325 0.547 -32.670 1.00 98.19 275 VAL A O 1
ATOM 2160 N N . ILE A 1 276 ? 18.637 2.013 -30.992 1.00 97.81 276 ILE A N 1
ATOM 2161 C CA . ILE A 1 276 ? 19.612 2.874 -31.689 1.00 97.81 276 ILE A CA 1
ATOM 2162 C C . ILE A 1 276 ? 20.979 2.953 -31.003 1.00 97.81 276 ILE A C 1
ATOM 2164 O O . ILE A 1 276 ? 21.917 3.500 -31.579 1.00 97.81 276 ILE A O 1
ATOM 2168 N N . SER A 1 277 ? 21.119 2.417 -29.790 1.00 97.25 277 SER A N 1
ATOM 2169 C CA . SER A 1 277 ? 22.408 2.298 -29.105 1.00 97.25 277 SER A CA 1
ATOM 2170 C C . SER A 1 277 ? 22.646 0.865 -28.656 1.00 97.25 277 SER A C 1
ATOM 2172 O O . SER A 1 277 ? 21.708 0.095 -28.453 1.00 97.25 277 SER A O 1
ATOM 2174 N N . ARG A 1 278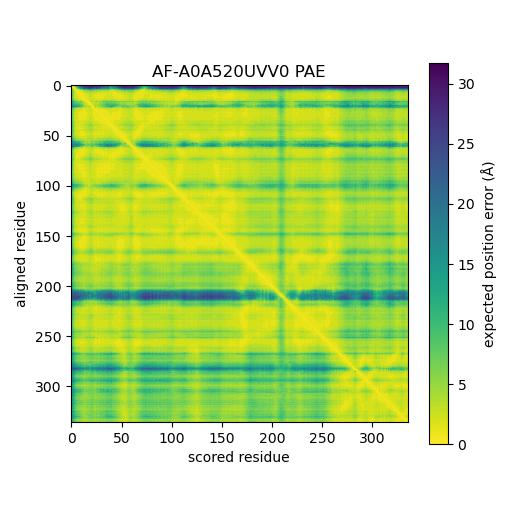 ? 23.917 0.503 -28.477 1.00 95.12 278 ARG A N 1
ATOM 2175 C CA . ARG A 1 278 ? 24.251 -0.748 -27.794 1.00 95.12 278 ARG A CA 1
ATOM 2176 C C . ARG A 1 278 ? 23.848 -0.645 -26.313 1.00 95.12 278 ARG A C 1
ATOM 2178 O O . ARG A 1 278 ? 23.884 0.465 -25.778 1.00 95.12 278 ARG A O 1
ATOM 2185 N N . PRO A 1 279 ? 23.478 -1.759 -25.662 1.00 94.25 279 PRO A N 1
ATOM 2186 C CA . PRO A 1 279 ? 23.251 -1.780 -24.224 1.00 94.25 279 PRO A CA 1
ATOM 2187 C C . PRO A 1 279 ? 24.521 -1.408 -23.455 1.00 94.25 279 PRO A C 1
ATOM 2189 O O . PRO A 1 279 ? 25.592 -1.956 -23.715 1.00 94.25 279 PRO A O 1
ATOM 2192 N N . GLU A 1 280 ? 24.389 -0.502 -22.492 1.00 93.38 280 GLU A N 1
ATOM 2193 C CA . GLU A 1 280 ? 25.455 -0.103 -21.575 1.00 93.38 280 GLU A CA 1
ATOM 2194 C C . GLU A 1 280 ? 25.150 -0.607 -20.165 1.00 93.38 280 GLU A C 1
ATOM 2196 O O . GLU A 1 280 ? 24.030 -0.469 -19.667 1.00 93.38 280 GLU A O 1
ATOM 2201 N N . GLU A 1 281 ? 26.153 -1.185 -19.504 1.00 90.31 281 GLU A N 1
ATOM 2202 C CA . GLU A 1 281 ? 26.058 -1.606 -18.107 1.00 90.31 281 GLU A CA 1
ATOM 2203 C C . GLU A 1 281 ? 26.629 -0.531 -17.182 1.00 90.31 281 GLU A C 1
ATOM 2205 O O . GLU A 1 281 ? 27.749 -0.055 -17.373 1.00 90.31 281 GLU A O 1
ATOM 2210 N N . THR A 1 282 ? 25.878 -0.167 -16.145 1.00 85.25 282 THR A N 1
ATOM 2211 C CA . THR A 1 282 ? 26.325 0.794 -15.131 1.00 85.25 282 THR A CA 1
ATOM 2212 C C . THR A 1 282 ? 26.809 0.093 -13.860 1.00 85.25 282 THR A C 1
ATOM 2214 O O . THR A 1 282 ? 26.641 -1.118 -13.661 1.00 85.25 282 THR A O 1
ATOM 2217 N N . LYS A 1 283 ? 27.427 0.865 -12.953 1.00 74.31 283 LYS A N 1
ATOM 2218 C CA . LYS A 1 283 ? 27.802 0.384 -11.615 1.00 74.31 283 LYS A CA 1
ATOM 2219 C C . LYS A 1 283 ? 26.548 -0.129 -10.896 1.00 74.31 283 LYS A C 1
ATOM 2221 O O . L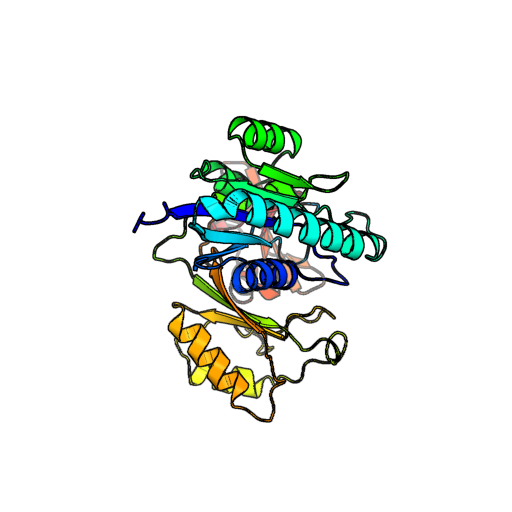YS A 1 283 ? 25.618 0.635 -10.674 1.00 74.31 283 LYS A O 1
ATOM 2226 N N . GLY A 1 284 ? 26.539 -1.415 -10.538 1.00 77.50 284 GLY A N 1
ATOM 2227 C CA . GLY A 1 284 ? 25.370 -2.097 -9.961 1.00 77.50 284 GLY A CA 1
ATOM 2228 C C . GLY A 1 284 ? 24.680 -3.089 -10.903 1.00 77.50 284 GLY A C 1
ATOM 2229 O O . GLY A 1 284 ? 23.686 -3.691 -10.511 1.00 77.50 284 GLY A O 1
ATOM 2230 N N . ALA A 1 285 ? 25.217 -3.298 -12.113 1.00 83.50 285 ALA A N 1
ATOM 2231 C CA . ALA A 1 285 ? 24.656 -4.211 -13.112 1.00 83.50 285 ALA A CA 1
ATOM 2232 C C . ALA A 1 285 ? 23.236 -3.811 -13.571 1.00 83.50 285 ALA A C 1
ATOM 2234 O O . ALA A 1 285 ? 22.436 -4.652 -13.989 1.00 83.50 285 ALA A O 1
ATOM 2235 N N . HIS A 1 286 ? 22.916 -2.518 -13.531 1.00 89.44 286 HIS A N 1
ATOM 2236 C CA . HIS A 1 286 ? 21.782 -1.981 -14.281 1.00 89.44 286 HIS A CA 1
ATOM 2237 C C . HIS A 1 286 ? 22.191 -1.817 -15.741 1.00 89.44 286 HIS A C 1
ATOM 2239 O O . HIS A 1 286 ? 23.374 -1.633 -16.039 1.00 89.44 286 HIS A O 1
ATOM 2245 N N . SER A 1 287 ? 21.225 -1.894 -16.644 1.00 92.81 287 SER A N 1
ATOM 2246 C CA . SER A 1 287 ? 21.483 -1.754 -18.070 1.00 92.81 287 SER A CA 1
ATOM 2247 C C . SER A 1 287 ? 20.578 -0.704 -18.673 1.00 92.81 287 SER A C 1
ATOM 2249 O O . SER A 1 287 ? 19.415 -0.588 -18.295 1.00 92.81 287 SER A O 1
ATOM 2251 N N . ASN A 1 288 ? 21.122 0.069 -19.603 1.00 95.94 288 ASN A N 1
ATOM 2252 C CA . ASN A 1 288 ? 20.358 1.059 -20.338 1.00 95.94 288 ASN A CA 1
ATOM 2253 C C . ASN A 1 288 ? 20.691 1.014 -21.829 1.00 95.94 288 ASN A C 1
ATOM 2255 O O . ASN A 1 288 ? 21.765 0.563 -22.222 1.00 95.94 288 ASN A O 1
ATOM 2259 N N . LEU A 1 289 ? 19.747 1.458 -22.650 1.00 97.06 289 LEU A N 1
ATOM 2260 C CA . LEU A 1 289 ? 19.957 1.716 -24.070 1.00 97.06 289 LEU A CA 1
ATOM 2261 C C . LEU A 1 289 ? 18.995 2.795 -24.551 1.00 97.06 289 LEU A C 1
ATOM 2263 O O . LEU A 1 289 ? 18.021 3.121 -23.873 1.00 97.06 289 LEU A O 1
ATOM 2267 N N . SER A 1 290 ? 19.232 3.318 -25.746 1.00 97.44 290 SER A N 1
ATOM 2268 C CA . SER A 1 290 ? 18.330 4.254 -26.400 1.00 97.44 290 SER A CA 1
ATOM 2269 C C . SER A 1 290 ? 17.511 3.585 -27.503 1.00 97.44 290 SER A C 1
ATOM 2271 O O . SER A 1 290 ? 18.028 2.776 -28.279 1.00 97.44 290 SER A O 1
ATOM 2273 N N . VAL A 1 291 ? 16.251 3.998 -27.627 1.00 97.75 291 VAL A N 1
ATOM 2274 C CA . VAL A 1 291 ? 15.338 3.645 -28.723 1.00 97.75 291 VAL A CA 1
ATOM 2275 C C . VAL A 1 291 ? 14.829 4.898 -29.437 1.00 97.75 291 VAL A C 1
ATOM 2277 O O . VAL A 1 291 ? 14.788 5.977 -28.845 1.00 97.75 291 VAL A O 1
ATOM 2280 N N . ILE A 1 292 ? 14.409 4.758 -30.697 1.00 97.31 292 ILE A N 1
ATOM 2281 C CA . ILE A 1 292 ? 13.517 5.724 -31.353 1.00 97.31 292 ILE A CA 1
ATOM 2282 C C . ILE A 1 292 ? 12.071 5.282 -31.148 1.00 97.31 292 ILE A C 1
ATOM 2284 O O . ILE A 1 292 ? 11.685 4.187 -31.560 1.00 97.31 292 ILE A O 1
ATOM 2288 N N . PHE A 1 293 ? 11.277 6.172 -30.562 1.00 94.00 293 PHE A N 1
ATOM 2289 C CA . PHE A 1 293 ? 9.835 6.063 -30.372 1.00 94.00 293 PHE A CA 1
ATOM 2290 C C . PHE A 1 293 ? 9.180 7.310 -30.961 1.00 94.00 293 PHE A C 1
ATOM 2292 O O . PHE A 1 293 ? 9.499 8.417 -30.542 1.00 94.00 293 PHE A O 1
ATOM 2299 N N . GLN A 1 294 ? 8.301 7.153 -31.955 1.00 92.56 294 GLN A N 1
ATOM 2300 C CA . GLN A 1 294 ? 7.588 8.282 -32.583 1.00 92.56 294 GLN A CA 1
ATOM 2301 C C . GLN A 1 294 ? 8.512 9.448 -33.012 1.00 92.56 294 GLN A C 1
ATOM 2303 O O . GLN A 1 294 ? 8.186 10.619 -32.855 1.00 92.56 294 GLN A O 1
ATOM 2308 N N . GLY A 1 295 ? 9.701 9.127 -33.536 1.00 92.12 295 GLY A N 1
ATOM 2309 C CA . GLY A 1 295 ? 10.694 10.121 -33.966 1.00 92.12 295 GLY A CA 1
ATOM 2310 C C . GLY A 1 295 ? 11.511 10.761 -32.835 1.00 92.12 295 GLY A C 1
ATOM 2311 O O . GLY A 1 295 ? 12.412 11.544 -33.116 1.00 92.12 295 GLY A O 1
ATOM 2312 N N . GLN A 1 296 ? 11.252 10.409 -31.576 1.00 94.38 296 GLN A N 1
ATOM 2313 C CA . GLN A 1 296 ? 12.000 10.885 -30.417 1.00 94.38 296 GLN A CA 1
ATOM 2314 C C . GLN A 1 296 ? 12.943 9.811 -29.882 1.00 94.38 296 GLN A C 1
ATOM 2316 O O . GLN A 1 296 ? 12.637 8.617 -29.901 1.00 94.38 296 GLN A O 1
ATOM 2321 N N . ARG A 1 297 ? 14.101 10.245 -29.381 1.00 95.94 297 ARG A N 1
ATOM 2322 C CA . ARG A 1 297 ? 15.033 9.379 -28.659 1.00 95.94 297 ARG A CA 1
ATOM 2323 C C . ARG A 1 297 ? 14.563 9.223 -27.215 1.00 95.94 297 ARG A C 1
ATOM 2325 O O . ARG A 1 297 ? 14.436 10.220 -26.514 1.00 95.94 297 ARG A O 1
ATOM 2332 N N . LEU A 1 298 ? 14.390 7.984 -26.769 1.00 96.00 298 LEU A N 1
ATOM 2333 C CA . LEU A 1 298 ? 14.097 7.636 -25.377 1.00 96.00 298 LEU A CA 1
ATOM 2334 C C . LEU A 1 298 ? 15.176 6.712 -24.826 1.00 96.00 298 LEU A C 1
ATOM 2336 O O . LEU A 1 298 ? 15.737 5.910 -25.571 1.00 96.00 298 LEU A O 1
ATOM 2340 N N . ASN A 1 299 ? 15.436 6.799 -23.524 1.00 96.62 299 ASN A N 1
ATOM 2341 C CA . ASN A 1 299 ? 16.317 5.872 -22.822 1.00 96.62 299 ASN A CA 1
ATOM 2342 C C . ASN A 1 299 ? 15.477 4.842 -22.072 1.00 96.62 299 ASN A C 1
ATOM 2344 O O . ASN A 1 299 ? 14.624 5.216 -21.274 1.00 96.62 299 ASN A O 1
ATOM 2348 N N . LEU A 1 300 ? 15.730 3.561 -22.319 1.00 97.12 300 LEU A N 1
ATOM 2349 C CA . LEU A 1 300 ? 15.169 2.453 -21.556 1.00 97.12 300 LEU A CA 1
ATOM 2350 C C . LEU A 1 300 ? 16.189 2.021 -20.507 1.00 97.12 300 LEU A C 1
ATOM 2352 O O . LEU A 1 300 ? 17.361 1.838 -20.836 1.00 97.12 300 LEU A O 1
ATOM 2356 N N . VAL A 1 301 ? 15.748 1.837 -19.266 1.00 96.12 301 VAL A N 1
ATOM 2357 C CA . VAL A 1 301 ? 16.579 1.422 -18.133 1.00 96.12 301 VAL A CA 1
ATOM 2358 C C . VAL A 1 301 ? 15.968 0.179 -17.503 1.00 96.12 301 VAL A C 1
ATOM 2360 O O . VAL A 1 301 ? 14.810 0.191 -17.100 1.00 96.12 301 VAL A O 1
ATOM 2363 N N . ALA A 1 302 ? 16.761 -0.881 -17.377 1.00 94.75 302 ALA A N 1
ATOM 2364 C CA . ALA A 1 302 ? 16.402 -2.093 -16.655 1.00 94.75 302 ALA A CA 1
ATOM 2365 C C . ALA A 1 302 ? 17.330 -2.285 -15.446 1.00 94.75 302 ALA A C 1
ATOM 2367 O O . ALA A 1 302 ? 18.555 -2.384 -15.578 1.00 94.75 302 ALA A O 1
ATOM 2368 N N . PHE A 1 303 ? 16.743 -2.360 -14.251 1.00 90.75 303 PHE A N 1
ATOM 2369 C CA . PHE A 1 303 ? 17.485 -2.569 -13.005 1.00 90.75 303 PHE A CA 1
ATOM 2370 C C . PHE A 1 303 ? 17.967 -4.018 -12.853 1.00 90.75 303 PHE A C 1
ATOM 2372 O O . PHE A 1 303 ? 17.456 -4.940 -13.490 1.00 90.75 303 PHE A O 1
ATOM 2379 N N . CYS A 1 304 ? 18.951 -4.244 -11.977 1.00 86.88 304 CYS A N 1
ATOM 2380 C CA . CYS A 1 304 ? 19.558 -5.568 -11.787 1.00 86.88 304 CYS A CA 1
ATOM 2381 C C . CYS A 1 304 ? 18.517 -6.568 -11.268 1.00 86.88 304 CYS A C 1
ATOM 2383 O O . CYS A 1 304 ? 18.384 -7.692 -11.756 1.00 86.88 304 CYS A O 1
ATOM 2385 N N . GLU A 1 305 ? 17.701 -6.071 -10.349 1.00 84.50 305 GLU A N 1
ATOM 2386 C CA . GLU A 1 305 ? 16.559 -6.700 -9.712 1.00 84.50 305 GLU A CA 1
ATOM 2387 C C . GLU A 1 305 ? 15.480 -7.127 -10.718 1.00 84.50 305 GLU A C 1
ATOM 2389 O O . GLU A 1 305 ? 14.765 -8.093 -10.461 1.00 84.50 305 GLU A O 1
ATOM 2394 N N . GLY A 1 306 ? 15.413 -6.480 -11.890 1.00 84.06 306 GLY A N 1
ATOM 2395 C CA . GLY A 1 306 ? 14.509 -6.835 -12.989 1.00 84.06 306 GLY A CA 1
ATOM 2396 C C . GLY A 1 306 ? 14.853 -8.162 -13.679 1.00 84.06 306 GLY A C 1
ATOM 2397 O O . GLY A 1 306 ? 14.096 -8.636 -14.525 1.00 84.06 306 GLY A O 1
ATOM 2398 N N . GLY A 1 307 ? 15.988 -8.786 -13.337 1.00 88.06 307 GLY A N 1
ATOM 2399 C CA . GLY A 1 307 ? 16.310 -10.173 -13.673 1.00 88.06 307 GLY A CA 1
ATOM 2400 C C . GLY A 1 307 ? 16.181 -10.493 -15.172 1.00 88.06 307 GLY A C 1
ATOM 2401 O O . GLY A 1 307 ? 17.050 -10.082 -15.945 1.00 88.06 307 GLY A O 1
ATOM 2402 N N . PRO A 1 308 ? 15.157 -11.260 -15.611 1.00 91.25 308 PRO A N 1
ATOM 2403 C CA . PRO A 1 308 ? 14.939 -11.568 -17.027 1.00 91.25 308 PRO A CA 1
ATOM 2404 C C . PRO A 1 308 ? 14.869 -10.340 -17.941 1.00 91.25 308 PRO A C 1
ATOM 2406 O O . PRO A 1 308 ? 15.437 -10.392 -19.028 1.00 91.25 308 PRO A O 1
ATOM 2409 N N . VAL A 1 309 ? 14.236 -9.248 -17.499 1.00 92.56 309 VAL A N 1
ATOM 2410 C CA . VAL A 1 309 ? 14.071 -8.023 -18.303 1.00 92.56 309 VAL A CA 1
ATOM 2411 C C . VAL A 1 309 ? 15.431 -7.399 -18.603 1.00 92.56 309 VAL A C 1
ATOM 2413 O O . VAL A 1 309 ? 15.770 -7.151 -19.757 1.00 92.56 309 VAL A O 1
ATOM 2416 N N . ASN A 1 310 ? 16.269 -7.255 -17.577 1.00 93.25 310 ASN A N 1
ATOM 2417 C CA . ASN A 1 310 ? 17.637 -6.764 -17.721 1.00 93.25 310 ASN A CA 1
ATOM 2418 C C . ASN A 1 310 ? 18.491 -7.690 -18.606 1.00 93.25 310 ASN A C 1
ATOM 2420 O O . ASN A 1 310 ? 19.183 -7.233 -19.515 1.00 93.25 310 ASN A O 1
ATOM 2424 N N . ARG A 1 311 ? 18.392 -9.015 -18.415 1.00 93.00 311 ARG A N 1
ATOM 2425 C CA . ARG A 1 311 ? 19.100 -9.988 -19.267 1.00 93.00 311 ARG A CA 1
ATOM 2426 C C . ARG A 1 311 ? 18.679 -9.915 -20.732 1.00 93.00 311 ARG A C 1
ATOM 2428 O O . ARG A 1 311 ? 19.531 -10.115 -21.594 1.00 93.00 311 ARG A O 1
ATOM 2435 N N . LEU A 1 312 ? 17.398 -9.674 -21.008 1.00 94.75 312 LEU A N 1
ATOM 2436 C CA . LEU A 1 312 ? 16.898 -9.482 -22.365 1.00 94.75 312 LEU A CA 1
ATOM 2437 C C . LEU A 1 312 ? 17.436 -8.176 -22.952 1.00 94.75 312 LEU A C 1
ATOM 2439 O O . LEU A 1 312 ? 18.003 -8.202 -24.040 1.00 94.75 312 LEU A O 1
ATOM 2443 N N . LEU A 1 313 ? 17.346 -7.072 -22.204 1.00 95.50 313 LEU A N 1
ATOM 2444 C CA . LEU A 1 313 ? 17.805 -5.760 -22.655 1.00 95.50 313 LEU A CA 1
ATOM 2445 C C . LEU A 1 313 ? 19.284 -5.770 -23.068 1.00 95.50 313 LEU A C 1
ATOM 2447 O O . LEU A 1 313 ? 19.638 -5.218 -24.103 1.00 95.50 313 LEU A O 1
ATOM 2451 N N . ARG A 1 314 ? 20.140 -6.473 -22.318 1.00 94.31 314 ARG A N 1
ATOM 2452 C CA . ARG A 1 314 ? 21.579 -6.626 -22.618 1.00 94.31 314 ARG A CA 1
ATOM 2453 C C . ARG A 1 314 ? 21.896 -7.359 -23.921 1.00 94.31 314 ARG A C 1
ATOM 2455 O O . ARG A 1 314 ? 23.024 -7.278 -24.396 1.00 94.31 314 ARG A O 1
ATOM 2462 N N . ARG A 1 315 ? 20.947 -8.122 -24.465 1.00 95.88 315 ARG A N 1
ATOM 2463 C CA . ARG A 1 315 ? 21.134 -8.902 -25.700 1.00 95.88 315 ARG A CA 1
ATOM 2464 C C . ARG A 1 315 ? 20.687 -8.149 -26.947 1.00 95.88 315 ARG A C 1
ATOM 2466 O O . ARG A 1 315 ? 20.967 -8.624 -28.043 1.00 95.88 315 ARG A O 1
ATOM 2473 N N . LEU A 1 316 ? 20.003 -7.019 -26.774 1.00 97.06 316 LEU A N 1
ATOM 2474 C CA . LEU A 1 316 ? 19.478 -6.234 -27.880 1.00 97.06 316 LEU A CA 1
ATOM 2475 C C . LEU A 1 316 ? 20.603 -5.604 -28.705 1.00 97.06 316 LEU A C 1
ATOM 2477 O O . LEU A 1 316 ? 21.657 -5.221 -28.188 1.00 97.06 316 LEU A O 1
ATOM 2481 N N . GLN A 1 317 ? 20.351 -5.485 -30.001 1.00 97.25 317 GLN A N 1
ATOM 2482 C CA . GLN A 1 317 ? 21.248 -4.911 -30.991 1.00 97.25 317 GLN A CA 1
ATOM 2483 C C . GLN A 1 317 ? 20.603 -3.704 -31.669 1.00 97.25 317 GLN A C 1
ATOM 2485 O O . GLN A 1 317 ? 19.385 -3.546 -31.709 1.00 97.25 317 GLN A O 1
ATOM 2490 N N . ILE A 1 318 ? 21.443 -2.831 -32.225 1.00 98.06 318 ILE A N 1
ATOM 2491 C CA . ILE A 1 318 ? 20.972 -1.694 -33.021 1.00 98.06 318 ILE A CA 1
ATOM 2492 C C . ILE A 1 318 ? 20.149 -2.226 -34.199 1.00 98.06 318 ILE A C 1
ATOM 2494 O O . ILE A 1 318 ? 20.619 -3.084 -34.943 1.00 98.06 318 ILE A O 1
ATOM 2498 N N . GLY A 1 319 ? 18.943 -1.688 -34.374 1.00 97.31 319 GLY A N 1
ATOM 2499 C CA . GLY A 1 319 ? 17.985 -2.122 -35.391 1.00 97.31 319 GLY A CA 1
ATOM 2500 C C . GLY A 1 319 ? 16.895 -3.066 -34.878 1.00 97.31 319 GLY A C 1
ATOM 2501 O O . GLY A 1 319 ? 15.879 -3.213 -35.560 1.00 97.31 319 GLY A O 1
ATOM 2502 N N . ASP A 1 320 ? 17.044 -3.638 -33.677 1.00 98.12 320 ASP A N 1
ATOM 2503 C CA . ASP A 1 320 ? 16.000 -4.467 -33.075 1.00 98.12 320 ASP A CA 1
ATOM 2504 C C . ASP A 1 320 ? 14.728 -3.650 -32.844 1.00 98.12 320 ASP A C 1
ATOM 2506 O O . ASP A 1 320 ? 14.764 -2.535 -32.313 1.00 98.12 320 ASP A O 1
ATOM 2510 N N . ARG A 1 321 ? 13.586 -4.229 -33.221 1.00 97.50 321 ARG A N 1
ATOM 2511 C CA . ARG A 1 321 ? 12.262 -3.687 -32.909 1.00 97.50 321 ARG A CA 1
ATOM 2512 C C . ARG A 1 321 ? 11.780 -4.298 -31.608 1.00 97.50 321 ARG A C 1
ATOM 2514 O O . ARG A 1 321 ? 11.658 -5.516 -31.507 1.00 97.50 321 ARG A O 1
ATOM 2521 N N . VAL A 1 322 ? 11.485 -3.451 -30.634 1.00 97.06 322 VAL A N 1
ATOM 2522 C CA . VAL A 1 322 ? 11.102 -3.870 -29.288 1.00 97.06 322 VAL A CA 1
ATOM 2523 C C . VAL A 1 322 ? 9.762 -3.273 -28.895 1.00 97.06 322 VAL A C 1
ATOM 2525 O O . VAL A 1 322 ? 9.418 -2.160 -29.297 1.00 97.06 322 VAL A O 1
ATOM 2528 N N . ALA A 1 323 ? 9.023 -4.033 -28.095 1.00 96.56 323 ALA A N 1
ATOM 2529 C CA . ALA A 1 323 ? 7.858 -3.569 -27.363 1.00 96.56 323 ALA A CA 1
ATOM 2530 C C . ALA A 1 323 ? 8.220 -3.510 -25.875 1.00 96.56 323 ALA A C 1
ATOM 2532 O O . ALA A 1 323 ? 8.887 -4.420 -25.376 1.00 96.56 323 ALA A O 1
ATOM 2533 N N . TRP A 1 324 ? 7.805 -2.460 -25.173 1.00 95.38 324 TRP A N 1
ATOM 2534 C CA . TRP A 1 324 ? 8.062 -2.321 -23.742 1.00 95.38 324 TRP A CA 1
ATOM 2535 C C . TRP A 1 324 ? 6.872 -1.742 -22.984 1.00 95.38 324 TRP A C 1
ATOM 2537 O O . TRP A 1 324 ? 6.051 -1.000 -23.527 1.00 95.38 324 TRP A O 1
ATOM 2547 N N . LEU A 1 325 ? 6.832 -2.070 -21.698 1.00 94.31 325 LEU A N 1
ATOM 2548 C CA . LEU A 1 325 ? 6.087 -1.363 -20.669 1.00 94.31 325 LEU A CA 1
ATOM 2549 C C . LEU A 1 325 ? 7.097 -0.795 -19.683 1.00 94.31 325 LEU A C 1
ATOM 2551 O O . LEU A 1 325 ? 8.171 -1.360 -19.498 1.00 94.31 325 LEU A O 1
ATOM 2555 N N . GLY A 1 326 ? 6.764 0.340 -19.091 1.00 92.94 326 GLY A N 1
ATOM 2556 C CA . GLY A 1 326 ? 7.617 0.978 -18.110 1.00 92.94 326 GLY A CA 1
ATOM 2557 C C . GLY A 1 326 ? 7.065 2.326 -17.695 1.00 92.94 326 GLY A C 1
ATOM 2558 O O . GLY A 1 326 ? 6.107 2.838 -18.279 1.00 92.94 326 GLY A O 1
ATOM 2559 N N . LEU A 1 327 ? 7.689 2.905 -16.681 1.00 92.88 327 LEU A N 1
ATOM 2560 C CA . LEU A 1 327 ? 7.320 4.212 -16.167 1.00 92.88 327 LEU A CA 1
ATOM 2561 C C . LEU A 1 327 ? 8.328 5.266 -16.593 1.00 92.88 327 LEU A C 1
ATOM 2563 O O . LEU A 1 327 ? 9.533 5.069 -16.448 1.00 92.88 327 LEU A O 1
ATOM 2567 N N . ILE A 1 328 ? 7.827 6.416 -17.038 1.00 91.38 328 ILE A N 1
ATOM 2568 C CA . ILE A 1 328 ? 8.666 7.586 -17.291 1.00 91.38 328 ILE A CA 1
ATOM 2569 C C . ILE A 1 328 ? 9.077 8.172 -15.938 1.00 91.38 328 ILE A C 1
ATOM 2571 O O . ILE A 1 328 ? 8.244 8.668 -15.176 1.00 91.38 328 ILE A O 1
ATOM 2575 N N . ALA A 1 329 ? 10.362 8.063 -15.625 1.00 90.25 329 ALA A N 1
ATOM 2576 C CA . ALA A 1 329 ? 10.975 8.648 -14.449 1.00 90.25 329 ALA A CA 1
ATOM 2577 C C . ALA A 1 329 ? 11.114 10.175 -14.595 1.00 90.25 329 ALA A C 1
ATOM 2579 O O . ALA A 1 329 ? 11.076 10.700 -15.709 1.00 90.25 329 ALA A O 1
ATOM 2580 N N . PRO A 1 330 ? 11.299 10.918 -13.485 1.00 87.38 330 PRO A N 1
ATOM 2581 C CA . PRO A 1 330 ? 11.450 12.376 -13.530 1.00 87.38 330 PRO A CA 1
ATOM 2582 C C . PRO A 1 330 ? 12.627 12.886 -14.378 1.00 87.38 330 PRO A C 1
ATOM 2584 O O . PRO A 1 330 ? 12.624 14.043 -14.783 1.00 87.38 330 PRO A O 1
ATOM 2587 N N . ASP A 1 331 ? 13.628 12.045 -14.646 1.00 89.44 331 ASP A N 1
ATOM 2588 C CA . ASP A 1 331 ? 14.760 12.348 -15.531 1.00 89.44 331 ASP A CA 1
ATOM 2589 C C . ASP A 1 331 ? 14.461 12.084 -17.023 1.00 89.44 331 ASP A C 1
ATOM 2591 O O . ASP A 1 331 ? 15.325 12.288 -17.877 1.00 89.44 331 ASP A O 1
ATOM 2595 N N . GLY A 1 332 ? 13.240 11.644 -17.345 1.00 90.44 332 GLY A N 1
ATOM 2596 C CA . GLY A 1 332 ? 12.775 11.336 -18.696 1.00 90.44 332 GLY A CA 1
ATOM 2597 C C . GLY A 1 332 ? 13.126 9.929 -19.187 1.00 90.44 332 GLY A C 1
ATOM 2598 O O . GLY A 1 332 ? 12.720 9.561 -20.291 1.00 90.44 332 GLY A O 1
ATOM 2599 N N . ALA A 1 333 ? 13.853 9.124 -18.406 1.00 93.12 333 ALA A N 1
ATOM 2600 C CA . ALA A 1 333 ? 14.115 7.732 -18.751 1.00 93.12 333 ALA A CA 1
ATOM 2601 C C . ALA A 1 333 ? 12.878 6.857 -18.510 1.00 93.12 333 ALA A C 1
ATOM 2603 O O . ALA A 1 333 ? 12.071 7.114 -17.621 1.00 93.12 333 ALA A O 1
ATOM 2604 N N . VAL A 1 334 ? 12.740 5.780 -19.279 1.00 95.06 334 VAL A N 1
ATOM 2605 C CA . VAL A 1 334 ? 11.716 4.759 -19.053 1.00 95.06 334 VAL A CA 1
ATOM 2606 C C . VAL A 1 334 ? 12.320 3.647 -18.207 1.00 95.06 334 VAL A C 1
ATOM 2608 O O . VAL A 1 334 ? 13.218 2.934 -18.654 1.00 95.06 334 VAL A O 1
ATOM 2611 N N . HIS A 1 335 ? 11.820 3.493 -16.987 1.00 94.50 335 HIS A N 1
ATOM 2612 C CA . HIS A 1 335 ? 12.148 2.375 -16.112 1.00 94.50 335 HIS A CA 1
ATOM 2613 C C . HIS A 1 335 ? 11.277 1.174 -16.482 1.00 94.50 335 HIS A C 1
ATOM 2615 O O . HIS A 1 335 ? 10.054 1.250 -16.343 1.00 94.50 335 HIS A O 1
ATOM 2621 N N . LEU A 1 336 ? 11.920 0.114 -16.975 1.00 93.12 336 LEU A N 1
ATOM 2622 C CA . LEU A 1 336 ? 11.302 -1.138 -17.420 1.00 93.12 336 LEU A CA 1
ATOM 2623 C C . LEU A 1 336 ? 10.947 -2.083 -16.273 1.00 93.12 336 LEU A C 1
ATOM 2625 O O . LEU A 1 336 ? 11.740 -2.156 -15.300 1.00 93.12 336 LEU A O 1
#

Solvent-accessible surface area (backbone atoms only — not comparable to full-atom values): 18184 Å² total; per-residue (Å²): 131,82,77,71,55,71,43,56,36,36,34,11,37,15,41,57,34,47,91,79,41,58,40,50,68,62,54,52,50,53,52,53,52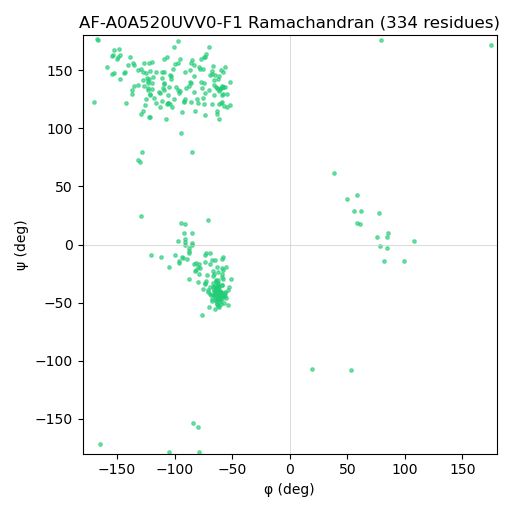,50,48,60,74,71,40,80,78,48,40,80,79,43,41,36,41,31,61,37,21,83,82,49,89,79,52,53,92,72,30,63,13,29,20,34,37,31,36,32,36,54,91,45,49,68,58,52,54,49,52,51,52,57,53,48,52,53,50,52,55,55,52,71,69,50,79,92,56,100,67,65,61,22,36,18,42,36,36,33,74,64,88,51,63,50,64,46,21,53,47,35,22,56,39,89,69,60,63,72,60,52,52,53,52,42,56,74,75,62,47,48,74,49,61,64,97,47,58,66,8,47,60,37,8,48,16,26,48,16,53,77,82,59,93,83,42,25,26,38,26,39,31,29,44,49,79,90,49,48,66,52,86,78,53,66,49,59,65,55,54,51,52,39,43,73,77,26,73,58,41,49,80,42,47,44,100,85,67,49,58,57,27,41,69,96,57,54,32,48,58,51,34,43,42,30,14,72,38,72,66,50,25,49,52,37,47,53,58,50,58,73,36,91,72,33,62,72,56,95,45,66,50,68,23,43,24,60,61,94,63,60,74,53,50,75,72,81,42,64,33,32,28,72,36,65,51,44,76,46,95,78,62,26,36,34,34,35,28,40,41,97,90,38,84,41,39,43,34,24,44,49,89,49,45,69,58,26,60,50,52,64,68,50,46,66,68,42,76,46,76,46,61,49,43,76,42,99,88,64,35,28,42,83

Mean predicted aligned error: 5.13 Å

Secondary structure (DSSP, 8-state):
---PPEEEEEEEEE---BTTB--HHHHHHHHHHHHHHHSTT-EEEEEEEEE--TT-TT--TT-EEEEEEEEEEGGGHHHHHHHHHHHHHHHHHHHHTSPP-SS----EEEEESSPPPTHHHHHHHHS---HHHHHHHHHHHT-EEEE-S--THHHHHHHHHHPPPPTT-EEEEEEE--GGGTTSPP---HHHHHHHHHH-TTB--SB-TTS-BSSS-SSSSSEEEEEEESSHHHHHHHHHHHHT-TTS---SEEEEEEE-TTS-TT--PPEEEEE-S--EEPTTS-EEEEEEETTEEEEEEE-GGGTHHHHHHTT--TT-EEEE--EE-TTS-EE-

pLDDT: mean 92.43, std 9.0, range [44.0, 98.81]

Foldseek 3Di:
DPPQDKFKKKKKKDQLADLFEEDQVVLVLVLVVQCVVPAPPKDFPAKAKEFWAPQDPLAHVRRIMIMTIMMHRPVCPVVSVVSCVVSVVVSVVVQVPDPDDPRRGKMKMKMDRDQAALVLQLDGRAHDDDPVVLVVSCVVRVIDMDTDPDDPRSSNRRNRSNDDDDLQWKKKKWFFADPVCQPPDFLDDLVLLVVLCVVQVQWDPQAAPVSHGPQADPHSYGTNGIIMGRDPVSSVVSVVSQQVDPSGHHGPDMDMHGYCPPVCSNKDDKFKWFWAFQWDADVQRKIKGWTDGPNDIAIEIEHPSNPVVSVVSNPDDGGDMDIDIAGQHPVRHGYD

Nearest PDB structures (foldseek):
  5xob-assembly1_Z  TM=8.663E-01  e=7.027E-28  Archaeoglobus fulgidus DSM 4304
  4rvz-assembly1_Z  TM=8.737E-01  e=3.227E-27  Archaeoglobus fulgidus DSM 4304
  3amt-assembly1_A  TM=8.602E-01  e=6.312E-27  Archaeoglobus fulgidus
  3amu-assembly1_A  TM=8.647E-01  e=1.806E-25  Archaeoglobus fulgidus
  3au7-assembly1_A  TM=8.543E-01  e=2.523E-23  Archaeoglobus fulgidus